Protein AF-A0A9W6LY74-F1 (afdb_monomer_lite)

Structure (mmCIF, N/CA/C/O backbone):
data_AF-A0A9W6LY74-F1
#
_entry.id   AF-A0A9W6LY74-F1
#
loop_
_atom_site.group_PDB
_atom_site.id
_atom_site.type_symbol
_atom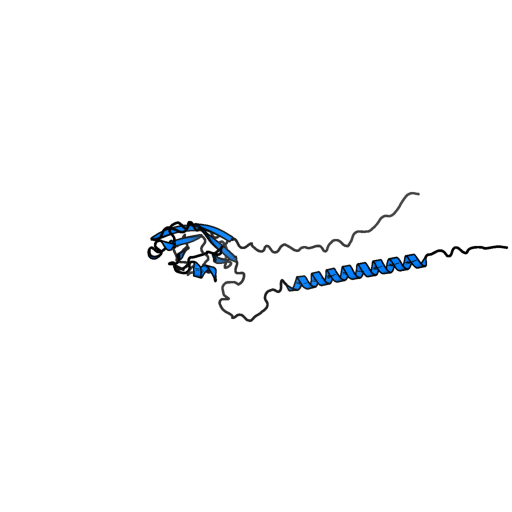_site.label_atom_id
_atom_site.label_alt_id
_atom_site.label_comp_id
_atom_site.label_asym_id
_atom_site.label_entity_id
_atom_site.label_seq_id
_atom_site.pdbx_PDB_ins_code
_atom_site.Cartn_x
_atom_site.Cartn_y
_atom_site.Cartn_z
_atom_site.occupancy
_atom_site.B_iso_or_equiv
_atom_site.auth_seq_id
_atom_site.auth_comp_id
_atom_site.auth_asym_id
_atom_site.auth_atom_id
_atom_site.pdbx_PDB_model_num
ATOM 1 N N . MET A 1 1 ? 74.662 -29.564 -33.464 1.00 41.31 1 MET A N 1
ATOM 2 C CA . MET A 1 1 ? 73.900 -28.503 -34.160 1.00 41.31 1 MET A CA 1
ATOM 3 C C . MET A 1 1 ? 72.459 -28.632 -33.673 1.00 41.31 1 MET A C 1
ATOM 5 O O . MET A 1 1 ? 71.813 -29.583 -34.065 1.00 41.31 1 MET A O 1
ATOM 9 N N . ARG A 1 2 ? 72.023 -28.046 -32.548 1.00 41.94 2 ARG A N 1
ATOM 10 C CA . ARG A 1 2 ? 71.760 -26.628 -32.214 1.00 41.94 2 ARG A CA 1
ATOM 11 C C . ARG A 1 2 ? 70.889 -25.892 -33.248 1.00 41.94 2 ARG A C 1
ATOM 13 O O . ARG A 1 2 ? 71.418 -25.523 -34.288 1.00 41.94 2 ARG A O 1
ATOM 20 N N . SER A 1 3 ? 69.640 -25.622 -32.827 1.00 41.00 3 SER A N 1
ATOM 21 C CA . SER A 1 3 ? 68.714 -24.567 -33.301 1.00 41.00 3 SER A CA 1
ATOM 22 C C . SER A 1 3 ? 68.056 -24.864 -34.665 1.00 41.00 3 SER A C 1
ATOM 24 O O . SER A 1 3 ? 68.707 -25.434 -35.522 1.00 41.00 3 SER A O 1
ATOM 26 N N . ALA A 1 4 ? 66.801 -24.557 -35.006 1.00 46.06 4 ALA A N 1
ATOM 27 C CA . ALA A 1 4 ? 65.697 -23.736 -34.495 1.00 46.06 4 ALA A CA 1
ATOM 28 C C . ALA A 1 4 ? 64.430 -24.180 -35.310 1.00 46.06 4 ALA A C 1
ATOM 30 O O . ALA A 1 4 ? 64.588 -24.855 -36.319 1.00 46.06 4 ALA A O 1
ATOM 31 N N . ILE A 1 5 ? 63.159 -23.987 -34.953 1.00 49.03 5 ILE A N 1
ATOM 32 C CA . ILE A 1 5 ? 62.372 -22.746 -34.949 1.00 49.03 5 ILE A CA 1
ATOM 33 C C . ILE A 1 5 ? 60.990 -23.135 -34.393 1.00 49.03 5 ILE A C 1
ATOM 35 O O . ILE A 1 5 ? 60.327 -24.029 -34.915 1.00 49.03 5 ILE A O 1
ATOM 39 N N . ALA A 1 6 ? 60.579 -22.444 -33.336 1.00 54.06 6 ALA A N 1
ATOM 40 C CA . ALA A 1 6 ? 59.210 -22.352 -32.855 1.00 54.06 6 ALA A CA 1
ATOM 41 C C . ALA A 1 6 ? 58.648 -21.006 -33.336 1.00 54.06 6 ALA A C 1
ATOM 43 O O . ALA A 1 6 ? 59.255 -19.993 -33.023 1.00 54.06 6 ALA A O 1
ATOM 44 N N . LEU A 1 7 ? 57.555 -20.988 -34.103 1.00 44.91 7 LEU A N 1
ATOM 45 C CA . LEU A 1 7 ? 56.761 -19.818 -34.546 1.00 44.91 7 LEU A CA 1
ATOM 46 C C . LEU A 1 7 ? 55.620 -20.434 -35.389 1.00 44.91 7 LEU A C 1
ATOM 48 O O . LEU A 1 7 ? 55.909 -21.273 -36.230 1.00 44.91 7 LEU A O 1
ATOM 52 N N . THR A 1 8 ? 54.320 -20.192 -35.243 1.00 47.91 8 THR A N 1
ATOM 53 C CA . THR A 1 8 ? 53.547 -19.085 -34.672 1.00 47.91 8 THR A CA 1
ATOM 54 C C . THR A 1 8 ? 52.128 -19.617 -34.410 1.00 47.91 8 THR A C 1
ATOM 56 O O . THR A 1 8 ? 51.336 -19.789 -35.332 1.00 47.91 8 THR A O 1
ATOM 59 N N . LEU A 1 9 ? 51.792 -19.887 -33.148 1.00 49.03 9 LEU A N 1
ATOM 60 C CA . LEU A 1 9 ? 50.445 -20.258 -32.701 1.00 49.03 9 LEU A CA 1
ATOM 61 C C . LEU A 1 9 ? 49.826 -19.066 -31.960 1.00 49.03 9 LEU A C 1
ATOM 63 O O . LEU A 1 9 ? 49.706 -19.104 -30.740 1.00 49.03 9 LEU A O 1
ATOM 67 N N . THR A 1 10 ? 49.534 -17.947 -32.631 1.00 50.53 10 THR A N 1
ATOM 68 C CA . THR A 1 10 ? 48.922 -16.787 -31.945 1.00 50.53 10 THR A CA 1
ATOM 69 C C . THR A 1 10 ? 48.283 -15.802 -32.928 1.00 50.53 10 THR A C 1
ATOM 71 O O . THR A 1 10 ? 48.898 -14.805 -33.277 1.00 50.53 10 THR A O 1
ATOM 74 N N . CYS A 1 11 ? 47.063 -16.063 -33.414 1.00 42.22 11 CYS A N 1
ATOM 75 C CA . CYS A 1 11 ? 46.244 -15.025 -34.079 1.00 42.22 11 CYS A CA 1
ATOM 76 C C . CYS A 1 11 ? 44.739 -15.356 -34.153 1.00 42.22 11 CYS A C 1
ATOM 78 O O . CYS A 1 11 ? 44.068 -14.997 -35.114 1.00 42.22 11 CYS A O 1
ATOM 80 N N . LEU A 1 12 ? 44.176 -16.036 -33.147 1.00 43.94 12 LEU A N 1
ATOM 81 C CA . LEU A 1 12 ? 42.730 -16.303 -33.110 1.00 43.94 12 LEU A CA 1
ATOM 82 C C . LEU A 1 12 ? 42.161 -16.147 -31.692 1.00 43.94 12 LEU A C 1
ATOM 84 O O . LEU A 1 12 ? 41.594 -17.073 -31.130 1.00 43.94 12 LEU A O 1
ATOM 88 N N . LEU A 1 13 ? 42.396 -14.987 -31.073 1.00 45.84 13 LEU A N 1
ATOM 89 C CA . LEU A 1 13 ? 41.921 -14.677 -29.714 1.00 45.84 13 LEU A CA 1
ATOM 90 C C . LEU A 1 13 ? 41.684 -13.165 -29.515 1.00 45.84 13 LEU A C 1
ATOM 92 O O . LEU A 1 13 ? 41.989 -12.612 -28.468 1.00 45.84 13 LEU A O 1
ATOM 96 N N . MET A 1 14 ? 41.153 -12.470 -30.527 1.00 49.50 14 MET A N 1
ATOM 97 C CA . MET A 1 14 ? 40.717 -11.067 -30.395 1.00 49.50 14 MET A CA 1
ATOM 98 C C . MET A 1 14 ? 39.356 -10.825 -31.056 1.00 49.50 14 MET A C 1
ATOM 100 O O . MET A 1 14 ? 39.183 -9.932 -31.875 1.00 49.50 14 MET A O 1
ATOM 104 N N . ALA A 1 15 ? 38.372 -11.649 -30.707 1.00 48.59 15 ALA A N 1
ATOM 105 C CA . ALA A 1 15 ? 36.967 -11.355 -30.991 1.00 48.59 15 ALA A CA 1
ATOM 106 C C . ALA A 1 15 ? 36.076 -11.731 -29.798 1.00 48.59 15 ALA A C 1
ATOM 108 O O . ALA A 1 15 ? 34.940 -12.161 -29.966 1.00 48.59 15 ALA A O 1
ATOM 109 N N . TRP A 1 16 ? 36.611 -11.619 -28.579 1.00 48.12 16 TRP A N 1
ATOM 110 C CA . TRP A 1 16 ? 35.817 -11.749 -27.363 1.00 48.12 16 TRP A CA 1
ATOM 111 C C . TRP A 1 16 ? 35.451 -10.354 -26.860 1.00 48.12 16 TRP A C 1
ATOM 113 O O . TRP A 1 16 ? 36.243 -9.650 -26.245 1.00 48.12 16 TRP A O 1
ATOM 123 N N . THR A 1 17 ? 34.217 -9.986 -27.197 1.00 48.41 17 THR A N 1
ATOM 124 C CA . THR A 1 17 ? 33.275 -9.334 -26.284 1.00 48.41 17 THR A CA 1
ATOM 125 C C . THR A 1 17 ? 33.708 -7.996 -25.682 1.00 48.41 17 THR A C 1
ATOM 127 O O . THR A 1 17 ? 33.946 -7.890 -24.483 1.00 48.41 17 THR A O 1
ATOM 130 N N . LEU A 1 18 ? 33.592 -6.926 -26.471 1.00 46.16 18 LEU A N 1
ATOM 131 C CA . LEU A 1 18 ? 33.023 -5.681 -25.941 1.00 46.16 18 LEU A CA 1
ATOM 132 C C . LEU A 1 18 ? 31.493 -5.847 -25.851 1.00 46.16 18 LEU A C 1
ATOM 134 O O . LEU A 1 18 ? 30.739 -5.107 -26.470 1.00 46.16 18 LEU A O 1
ATOM 138 N N . LEU A 1 19 ? 31.024 -6.869 -25.124 1.00 49.44 19 LEU A N 1
ATOM 139 C CA . LEU A 1 19 ? 29.682 -6.817 -24.554 1.00 49.44 19 LEU A CA 1
ATOM 140 C C . LEU A 1 19 ? 29.844 -5.950 -23.314 1.00 49.44 19 LEU A C 1
ATOM 142 O O . LEU A 1 19 ? 30.172 -6.442 -22.236 1.00 49.44 19 LEU A O 1
ATOM 146 N N . THR A 1 20 ? 29.697 -4.641 -23.484 1.00 56.81 20 THR A N 1
ATOM 147 C CA . THR A 1 20 ? 29.417 -3.782 -22.339 1.00 56.81 20 THR A CA 1
ATOM 148 C C . THR A 1 20 ? 28.165 -4.347 -21.671 1.00 56.81 20 THR A C 1
ATOM 150 O O . THR A 1 20 ? 27.169 -4.538 -22.378 1.00 56.81 20 THR A O 1
ATOM 153 N N . PRO A 1 21 ? 28.192 -4.673 -20.366 1.00 50.53 21 PRO A N 1
ATOM 154 C CA . PRO A 1 21 ? 26.967 -5.028 -19.673 1.00 50.53 21 PRO A CA 1
ATOM 155 C C . PRO A 1 21 ? 25.995 -3.872 -19.894 1.00 50.53 21 PRO A C 1
ATOM 157 O O . PRO A 1 21 ? 26.331 -2.721 -19.618 1.00 50.53 21 PRO A O 1
ATOM 160 N N . SER A 1 22 ? 24.826 -4.166 -20.463 1.00 46.50 22 SER A N 1
ATOM 161 C CA . SER A 1 22 ? 23.705 -3.241 -20.379 1.00 46.50 22 SER A CA 1
ATOM 162 C C . SER A 1 22 ? 23.509 -2.993 -18.889 1.00 46.50 22 SER A C 1
ATOM 164 O O . SER A 1 22 ? 23.197 -3.918 -18.137 1.00 46.50 22 SER A O 1
ATOM 166 N N . THR A 1 23 ? 23.811 -1.778 -18.439 1.00 48.56 23 THR A N 1
ATOM 167 C CA . THR A 1 23 ? 23.440 -1.283 -17.118 1.00 48.56 23 THR A CA 1
ATOM 168 C C . THR A 1 23 ? 21.927 -1.135 -17.114 1.00 48.56 23 THR A C 1
ATOM 170 O O . THR A 1 23 ? 21.396 -0.031 -17.195 1.00 48.56 23 THR A O 1
ATOM 173 N N . ALA A 1 24 ? 21.232 -2.273 -17.062 1.00 49.25 24 ALA A N 1
ATOM 174 C CA . ALA A 1 24 ? 19.865 -2.329 -16.596 1.00 49.25 24 ALA A CA 1
ATOM 175 C C . ALA A 1 24 ? 19.899 -1.707 -15.200 1.00 49.25 24 ALA A C 1
ATOM 177 O O . ALA A 1 24 ? 20.485 -2.274 -14.273 1.00 49.25 24 ALA A O 1
ATOM 178 N N . HIS A 1 25 ? 19.400 -0.478 -15.094 1.00 54.19 25 HIS A N 1
ATOM 179 C CA . HIS A 1 25 ? 19.241 0.181 -13.811 1.00 54.19 25 HIS A CA 1
ATOM 180 C C . HIS A 1 25 ? 18.262 -0.691 -13.032 1.00 54.19 25 HIS A C 1
ATOM 182 O O . HIS A 1 25 ? 17.128 -0.898 -13.458 1.00 54.19 25 HIS A O 1
ATOM 188 N N . ALA A 1 26 ? 18.757 -1.338 -11.979 1.00 56.00 26 ALA A N 1
ATOM 189 C CA . ALA A 1 26 ? 17.956 -2.268 -11.207 1.00 56.00 26 ALA A CA 1
ATOM 190 C C . ALA A 1 26 ? 16.776 -1.500 -10.606 1.00 56.00 26 ALA A C 1
ATOM 192 O O . ALA A 1 26 ? 16.989 -0.507 -9.914 1.00 56.00 26 ALA A O 1
ATOM 193 N N . ALA A 1 27 ? 15.557 -1.962 -10.885 1.00 65.81 27 ALA A N 1
ATOM 194 C CA . ALA A 1 27 ? 14.354 -1.500 -10.208 1.00 65.81 27 ALA A CA 1
ATOM 195 C C . ALA A 1 27 ? 14.577 -1.584 -8.691 1.00 65.81 27 ALA A C 1
ATOM 197 O O . ALA A 1 27 ? 14.923 -2.652 -8.171 1.00 65.81 27 ALA A O 1
ATOM 198 N N . GLU A 1 28 ? 14.424 -0.464 -7.989 1.00 76.88 28 GLU A N 1
ATOM 199 C CA . GLU A 1 28 ? 14.538 -0.449 -6.538 1.00 76.88 28 GLU A CA 1
ATOM 200 C C . GLU A 1 28 ? 13.216 -0.926 -5.934 1.00 76.88 28 GLU A C 1
ATOM 202 O O . GLU A 1 28 ? 12.125 -0.555 -6.375 1.00 76.88 28 GLU A O 1
ATOM 207 N N . SER A 1 29 ? 13.304 -1.790 -4.926 1.00 82.31 29 SER A N 1
ATOM 208 C CA . SER A 1 29 ? 12.134 -2.299 -4.219 1.00 82.31 29 SER A CA 1
ATOM 209 C C . SER A 1 29 ? 12.332 -2.207 -2.715 1.00 82.31 29 SER A C 1
ATOM 2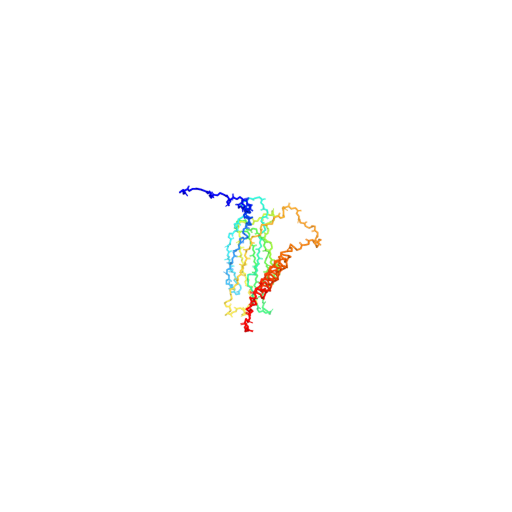11 O O . SER A 1 29 ? 13.299 -2.756 -2.182 1.00 82.31 29 SER A O 1
ATOM 213 N N . HIS A 1 30 ? 11.374 -1.592 -2.030 1.00 87.12 30 HIS A N 1
ATOM 214 C CA . HIS A 1 30 ? 11.312 -1.531 -0.577 1.00 87.12 30 HIS A CA 1
ATOM 215 C C . HIS A 1 30 ? 10.163 -2.397 -0.064 1.00 87.12 30 HIS A C 1
ATOM 217 O O . HIS A 1 30 ? 9.001 -2.170 -0.403 1.00 87.12 30 HIS A O 1
ATOM 223 N N . ASP A 1 31 ? 10.488 -3.360 0.797 1.00 90.12 31 ASP A N 1
ATOM 224 C CA . ASP A 1 31 ? 9.499 -4.158 1.516 1.00 90.12 31 ASP A CA 1
ATOM 225 C C . ASP A 1 31 ? 9.253 -3.533 2.899 1.00 90.12 31 ASP A C 1
ATOM 227 O O . ASP A 1 31 ? 10.131 -3.506 3.763 1.00 90.12 31 ASP A O 1
ATOM 231 N N . VAL A 1 32 ? 8.039 -3.029 3.117 1.00 90.06 32 VAL A N 1
ATOM 232 C CA . VAL A 1 32 ? 7.593 -2.417 4.372 1.00 90.06 32 VAL A CA 1
ATOM 233 C C . VAL A 1 32 ? 6.713 -3.395 5.122 1.00 90.06 32 VAL A C 1
ATOM 235 O O . VAL A 1 32 ? 5.648 -3.780 4.643 1.00 90.06 32 VAL A O 1
ATOM 238 N N . GLN A 1 33 ? 7.126 -3.768 6.328 1.00 92.31 33 GLN A N 1
ATOM 239 C CA . GLN A 1 33 ? 6.303 -4.572 7.223 1.00 92.31 33 GLN A CA 1
ATOM 240 C C . GLN A 1 33 ? 5.494 -3.664 8.146 1.00 92.31 33 GLN A C 1
ATOM 242 O O . GLN A 1 33 ? 6.056 -2.878 8.908 1.00 92.31 33 GLN A O 1
ATOM 247 N N . VAL A 1 34 ? 4.170 -3.782 8.083 1.00 91.06 34 VAL A N 1
ATOM 248 C CA . VAL A 1 34 ? 3.236 -2.963 8.858 1.00 91.06 34 VAL A CA 1
ATOM 249 C C . VAL A 1 34 ? 2.328 -3.878 9.664 1.00 91.06 34 VAL A C 1
ATOM 251 O O . VAL A 1 34 ? 1.649 -4.741 9.114 1.00 91.06 34 VAL A O 1
ATOM 254 N N . THR A 1 35 ? 2.304 -3.702 10.979 1.00 90.56 35 THR A N 1
ATOM 255 C CA . THR A 1 35 ? 1.360 -4.412 11.851 1.00 90.56 35 THR A CA 1
ATOM 256 C C . THR A 1 35 ? -0.030 -3.795 11.718 1.00 90.56 35 THR A C 1
ATOM 258 O O . THR A 1 35 ? -0.146 -2.569 11.644 1.00 90.56 35 THR A O 1
ATOM 261 N N . PHE A 1 36 ? -1.093 -4.608 11.722 1.00 89.44 36 PHE A N 1
ATOM 262 C CA . PHE A 1 36 ? -2.444 -4.042 11.732 1.00 89.44 36 PHE A CA 1
ATOM 263 C C . PHE A 1 36 ? -2.694 -3.203 12.986 1.00 89.44 36 PHE A C 1
ATOM 265 O O . PHE A 1 36 ? -2.413 -3.657 14.100 1.00 89.44 36 PHE A O 1
ATOM 272 N N . PRO A 1 37 ? -3.275 -2.002 12.831 1.00 91.62 37 PRO A N 1
ATOM 273 C CA . PRO A 1 37 ? -3.735 -1.238 13.972 1.00 91.62 37 PRO A CA 1
ATOM 274 C C . PRO A 1 37 ? -4.947 -1.918 14.619 1.00 91.62 37 PRO A C 1
ATOM 276 O O . PRO A 1 37 ? -5.689 -2.669 13.984 1.00 91.62 37 PRO A O 1
ATOM 279 N N . ALA A 1 38 ? -5.192 -1.597 15.889 1.00 91.12 38 ALA A N 1
ATOM 280 C CA . ALA A 1 38 ? -6.432 -1.979 16.554 1.00 91.12 38 ALA A CA 1
ATOM 281 C C . ALA A 1 38 ? -7.661 -1.343 15.856 1.00 91.12 38 ALA A C 1
ATOM 283 O O . ALA A 1 38 ? -7.537 -0.284 15.234 1.00 91.12 38 ALA A O 1
ATOM 284 N N . PRO A 1 39 ? -8.867 -1.931 15.974 1.00 91.94 39 PRO A N 1
ATOM 285 C CA . PRO A 1 39 ? -10.082 -1.352 15.403 1.00 91.94 39 PRO A CA 1
ATOM 286 C C . PRO A 1 39 ? -10.308 0.097 15.856 1.00 91.94 39 PRO A C 1
ATOM 288 O O . PRO A 1 39 ? -10.364 0.394 17.048 1.00 91.94 39 PRO A O 1
ATOM 291 N N . GLY A 1 40 ? -10.470 1.007 14.898 1.00 93.00 40 GLY A N 1
ATOM 292 C CA . GLY A 1 40 ? -10.595 2.448 15.130 1.00 93.00 40 GLY A CA 1
ATOM 293 C C . GLY A 1 40 ? -9.266 3.205 15.225 1.00 93.00 40 GLY A C 1
ATOM 294 O O . GLY A 1 40 ? -9.298 4.406 15.483 1.00 93.00 40 GLY A O 1
ATOM 295 N N . HIS A 1 41 ? -8.131 2.536 15.014 1.00 94.44 41 HIS A N 1
ATOM 296 C CA . HIS A 1 41 ? -6.801 3.139 14.986 1.00 94.44 41 HIS A CA 1
ATOM 297 C C . HIS A 1 41 ? -6.180 3.070 13.586 1.00 94.44 41 HIS A C 1
ATOM 299 O O . HIS A 1 41 ? -6.630 2.332 12.703 1.00 94.44 41 HIS A O 1
ATOM 305 N N . SER A 1 42 ? -5.113 3.845 13.409 1.00 96.00 42 SER A N 1
ATOM 306 C CA . SER A 1 42 ? -4.268 3.835 12.222 1.00 96.00 42 SER A CA 1
ATOM 307 C C . SER A 1 42 ? -2.789 3.716 12.587 1.00 96.00 42 SER A C 1
ATOM 309 O O . SER A 1 42 ? -2.366 4.042 13.699 1.00 96.00 42 SER A O 1
ATOM 311 N N . THR A 1 43 ? -2.007 3.222 11.636 1.00 96.12 43 THR A N 1
ATOM 312 C CA . THR A 1 43 ? -0.551 3.130 11.694 1.00 96.12 43 THR A CA 1
ATOM 313 C C . THR A 1 43 ? 0.014 3.779 10.444 1.00 96.12 43 THR A C 1
ATOM 315 O O . THR A 1 43 ? -0.450 3.513 9.335 1.00 96.12 43 THR A O 1
ATOM 318 N N . THR A 1 44 ? 1.020 4.627 10.625 1.00 96.75 44 THR A N 1
ATOM 319 C CA . THR A 1 44 ? 1.671 5.358 9.538 1.00 96.75 44 THR A CA 1
ATOM 320 C C . THR A 1 44 ? 3.113 4.913 9.365 1.00 96.75 44 THR A C 1
ATOM 322 O O . THR A 1 44 ? 3.790 4.603 10.345 1.00 96.75 44 THR A O 1
ATOM 325 N N . TRP A 1 45 ? 3.593 4.940 8.130 1.00 95.44 45 TRP A N 1
ATOM 326 C CA . TRP A 1 45 ? 4.981 4.664 7.770 1.00 95.44 45 TRP A CA 1
ATOM 327 C C . TRP A 1 45 ? 5.403 5.560 6.604 1.00 95.44 45 TRP A C 1
ATOM 329 O O . TRP A 1 45 ? 4.558 6.110 5.897 1.00 95.44 45 TRP A O 1
ATOM 339 N N . GLU A 1 46 ? 6.710 5.712 6.405 1.00 94.75 46 GLU A N 1
ATOM 340 C CA . GLU A 1 46 ? 7.275 6.477 5.294 1.00 94.75 46 GLU A CA 1
ATOM 341 C C . GLU A 1 46 ? 8.385 5.687 4.614 1.00 94.75 46 GLU A C 1
ATOM 343 O O . GLU A 1 46 ? 9.174 5.022 5.285 1.00 94.75 46 GLU A O 1
ATOM 348 N N . VAL A 1 47 ? 8.447 5.786 3.289 1.00 91.31 47 VAL A N 1
ATOM 349 C CA . VAL A 1 47 ? 9.496 5.181 2.467 1.00 91.31 47 VAL A CA 1
ATOM 350 C C . VAL A 1 47 ? 10.035 6.220 1.490 1.00 91.31 47 VAL A C 1
ATOM 352 O O . VAL A 1 47 ? 9.236 6.856 0.791 1.00 91.31 47 VAL A O 1
ATOM 355 N N . PRO A 1 48 ? 11.362 6.438 1.451 1.00 88.38 48 PRO A N 1
ATOM 356 C CA . PRO A 1 48 ? 11.981 7.211 0.383 1.00 88.38 48 PRO A CA 1
ATOM 357 C C . PRO A 1 48 ? 11.861 6.453 -0.941 1.00 88.38 48 PRO A C 1
ATOM 359 O O . PRO A 1 48 ? 11.897 5.230 -0.960 1.00 88.38 48 PRO A O 1
ATOM 362 N N . ILE A 1 49 ? 11.713 7.189 -2.035 1.00 82.31 49 ILE A N 1
ATOM 363 C CA . ILE A 1 49 ? 11.750 6.644 -3.389 1.00 82.31 49 ILE A CA 1
ATOM 364 C C . ILE A 1 49 ? 12.996 7.223 -4.050 1.00 82.31 49 ILE A C 1
ATOM 366 O O . ILE A 1 49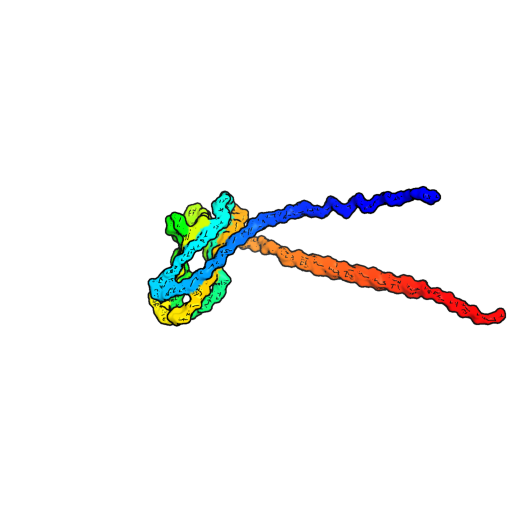 ? 13.025 8.418 -4.362 1.00 82.31 49 ILE A O 1
ATOM 370 N N . GLU A 1 50 ? 14.044 6.413 -4.211 1.00 71.88 50 GLU A N 1
ATOM 371 C CA . GLU A 1 50 ? 15.248 6.847 -4.920 1.00 71.88 50 GLU A CA 1
ATOM 372 C C . GLU A 1 50 ? 15.037 6.706 -6.442 1.00 71.88 50 GLU A C 1
ATOM 374 O O . GLU A 1 50 ? 14.251 5.886 -6.918 1.00 71.88 50 GLU A O 1
ATOM 379 N N . GLY A 1 51 ? 15.670 7.587 -7.226 1.00 59.28 51 GLY A N 1
ATOM 380 C CA . GLY A 1 51 ? 15.551 7.601 -8.694 1.00 59.28 51 GLY A CA 1
ATOM 381 C C . GLY A 1 51 ? 14.747 8.758 -9.304 1.00 59.28 51 GLY A C 1
ATOM 382 O O . GLY A 1 51 ? 14.772 8.928 -10.517 1.00 59.28 51 GLY A O 1
ATOM 383 N N . SER A 1 52 ? 14.116 9.636 -8.513 1.00 53.69 52 SER A N 1
ATOM 384 C CA . SER A 1 52 ? 13.376 10.796 -9.058 1.00 53.69 52 SER A CA 1
ATOM 385 C C . SER A 1 52 ? 14.269 11.973 -9.503 1.00 53.69 52 SER A C 1
ATOM 387 O O . SER A 1 52 ? 13.767 13.017 -9.925 1.00 53.69 52 SER A O 1
ATOM 389 N N . SER A 1 53 ? 15.595 11.859 -9.378 1.00 49.59 53 SER A N 1
ATOM 390 C CA . SER A 1 53 ? 16.548 12.939 -9.651 1.00 49.59 53 SER A CA 1
ATOM 391 C C . SER A 1 53 ? 17.072 12.902 -11.091 1.00 49.59 53 SER A C 1
ATOM 393 O O . SER A 1 53 ? 18.257 12.664 -11.307 1.00 49.59 53 SER A O 1
ATOM 395 N N . GLY A 1 54 ? 16.213 13.149 -12.084 1.00 50.75 54 GLY A N 1
ATOM 396 C CA . GLY A 1 54 ? 16.676 13.422 -13.453 1.00 50.75 54 GLY A CA 1
ATOM 397 C C . GLY A 1 54 ? 15.807 12.849 -14.569 1.00 50.75 54 GLY A C 1
ATOM 398 O O . GLY A 1 54 ? 16.052 11.752 -15.037 1.00 50.75 54 GLY A O 1
ATOM 399 N N . SER A 1 55 ? 14.834 13.649 -15.008 1.00 46.38 55 SER A N 1
ATOM 400 C CA . SER A 1 55 ? 14.181 13.704 -16.334 1.00 46.38 55 SER A CA 1
ATOM 401 C C . SER A 1 55 ? 13.634 12.462 -17.053 1.00 46.38 55 SER A C 1
ATOM 403 O O . SER A 1 55 ? 13.021 12.657 -18.100 1.00 46.38 55 SER A O 1
ATOM 405 N N . GLU A 1 56 ? 13.774 11.238 -16.564 1.00 52.69 56 GLU A N 1
ATOM 406 C CA . GLU A 1 56 ? 13.108 10.075 -17.164 1.00 52.69 56 GLU A CA 1
ATOM 407 C C . GLU A 1 56 ? 11.982 9.616 -16.240 1.00 52.69 56 GLU A C 1
ATOM 409 O O . GLU A 1 56 ? 12.141 9.555 -15.019 1.00 52.69 56 GLU A O 1
ATOM 414 N N . ALA A 1 57 ? 10.795 9.427 -16.819 1.00 51.88 57 ALA A N 1
ATOM 415 C CA . ALA A 1 57 ? 9.565 9.154 -16.094 1.00 51.88 57 ALA A CA 1
ATOM 416 C C . ALA A 1 57 ? 9.680 7.803 -15.378 1.00 51.88 57 ALA A C 1
ATOM 418 O O . ALA A 1 57 ? 9.325 6.758 -15.908 1.00 51.88 57 ALA A O 1
ATOM 419 N N . SER A 1 58 ? 10.184 7.823 -14.149 1.00 61.44 58 SER A N 1
ATOM 420 C CA . SER A 1 58 ? 10.026 6.683 -13.263 1.00 61.44 58 SER A CA 1
ATOM 421 C C . SER A 1 58 ? 8.522 6.526 -12.997 1.00 61.44 58 SER A C 1
ATOM 423 O O . SER A 1 58 ? 7.781 7.499 -12.909 1.00 61.44 58 SER A O 1
ATOM 425 N N . ALA A 1 59 ? 8.014 5.313 -12.940 1.00 69.44 59 ALA A N 1
ATOM 426 C CA . ALA A 1 59 ? 6.710 5.008 -12.390 1.00 69.44 59 ALA A CA 1
ATOM 427 C C . ALA A 1 59 ? 6.967 4.359 -11.032 1.00 69.44 59 ALA A C 1
ATOM 429 O O . ALA A 1 59 ? 7.680 3.365 -10.928 1.00 69.44 59 ALA A O 1
ATOM 430 N N . ALA A 1 60 ? 6.417 4.922 -9.961 1.00 74.56 60 ALA A N 1
ATOM 431 C CA . ALA A 1 60 ? 6.397 4.223 -8.685 1.00 74.56 60 ALA A CA 1
ATOM 432 C C . ALA A 1 60 ? 5.111 3.400 -8.609 1.00 74.56 60 ALA A C 1
ATOM 434 O O . ALA A 1 60 ? 4.042 3.883 -8.970 1.00 74.56 60 ALA A O 1
ATOM 435 N N . ARG A 1 61 ? 5.192 2.159 -8.138 1.00 82.38 61 ARG A N 1
ATOM 436 C CA . ARG A 1 61 ? 4.043 1.269 -7.959 1.00 82.38 61 ARG A CA 1
ATOM 437 C C . ARG A 1 61 ? 4.065 0.671 -6.561 1.00 82.38 61 ARG A C 1
ATOM 439 O O . ARG A 1 61 ? 5.122 0.338 -6.027 1.00 82.38 61 ARG A O 1
ATOM 446 N N . VAL A 1 62 ? 2.887 0.513 -5.968 1.00 81.88 62 VAL A N 1
ATOM 447 C CA . VAL A 1 62 ? 2.709 -0.195 -4.696 1.00 81.88 62 VAL A CA 1
ATOM 448 C C . VAL A 1 62 ? 1.935 -1.473 -4.926 1.00 81.88 62 VAL A C 1
ATOM 450 O O . VAL A 1 62 ? 0.883 -1.483 -5.559 1.00 81.88 62 VAL A O 1
ATOM 453 N N . LEU A 1 63 ? 2.472 -2.556 -4.388 1.00 82.50 63 LEU A N 1
ATOM 454 C CA . LEU A 1 63 ? 1.937 -3.901 -4.478 1.00 82.50 63 LEU A CA 1
ATOM 455 C C . LEU A 1 63 ? 1.850 -4.501 -3.079 1.00 82.50 63 LEU A C 1
ATOM 457 O O . LEU A 1 63 ? 2.644 -4.196 -2.184 1.00 82.50 63 LEU A O 1
ATOM 461 N N . LEU A 1 64 ? 0.898 -5.406 -2.889 1.00 78.75 64 LEU A N 1
ATOM 462 C CA . LEU A 1 64 ? 0.891 -6.250 -1.706 1.00 78.75 64 LEU A CA 1
ATOM 463 C C . LEU A 1 64 ? 1.972 -7.327 -1.873 1.00 78.75 64 LEU A C 1
ATOM 465 O O . LEU A 1 64 ? 1.917 -8.130 -2.800 1.00 78.75 64 LEU A O 1
ATOM 469 N N . GLY A 1 65 ? 2.974 -7.330 -0.994 1.00 66.44 65 GLY A N 1
ATOM 470 C CA . GLY A 1 65 ? 4.132 -8.221 -1.097 1.00 66.44 65 GLY A CA 1
ATOM 471 C C . GLY A 1 65 ? 3.858 -9.659 -0.649 1.00 66.44 65 GLY A C 1
ATOM 472 O O . GLY A 1 65 ? 4.615 -10.563 -0.998 1.00 66.44 65 GLY A O 1
ATOM 473 N N . SER A 1 66 ? 2.792 -9.897 0.117 1.00 66.81 66 SER A N 1
ATOM 474 C CA . SER A 1 66 ? 2.420 -11.229 0.598 1.00 66.81 66 SER A CA 1
ATOM 475 C C . SER A 1 66 ? 0.922 -11.494 0.483 1.00 66.81 66 SER A C 1
ATOM 477 O O . SER A 1 66 ? 0.095 -10.586 0.573 1.00 66.81 66 SER A O 1
ATOM 479 N N . ALA A 1 67 ? 0.571 -12.770 0.294 1.00 63.19 67 ALA A N 1
ATOM 480 C CA . ALA A 1 67 ? -0.811 -13.222 0.344 1.00 63.19 67 ALA A CA 1
ATOM 481 C C . ALA A 1 67 ? -1.352 -13.009 1.762 1.00 63.19 67 ALA A C 1
ATOM 483 O O . ALA A 1 67 ? -0.983 -13.710 2.706 1.00 63.19 67 ALA A O 1
ATOM 484 N N . LEU A 1 68 ? -2.203 -12.001 1.904 1.00 70.06 68 LEU A N 1
ATOM 485 C CA . LEU A 1 68 ? -2.851 -11.673 3.157 1.00 70.06 68 LEU A CA 1
ATOM 486 C C . LEU A 1 68 ? -4.114 -12.526 3.301 1.00 70.06 68 LEU A C 1
ATOM 488 O O . LEU A 1 68 ? -5.029 -12.433 2.484 1.00 70.06 68 LEU A O 1
ATOM 492 N N . VAL A 1 69 ? -4.170 -13.350 4.348 1.00 70.81 69 VAL A N 1
ATOM 493 C CA . VAL A 1 69 ? -5.377 -14.115 4.681 1.00 70.81 69 VAL A CA 1
ATOM 494 C C . VAL A 1 69 ? -6.259 -13.241 5.565 1.00 70.81 69 VAL A C 1
ATOM 496 O O . VAL A 1 69 ? -6.149 -13.237 6.795 1.00 70.81 69 VAL A O 1
ATOM 499 N N . LEU A 1 70 ? -7.107 -12.458 4.905 1.00 74.19 70 LEU A N 1
ATOM 500 C CA . LEU A 1 70 ? -8.145 -11.667 5.553 1.00 74.19 70 LEU A CA 1
ATOM 501 C C . LEU A 1 70 ? -9.367 -12.551 5.839 1.00 74.19 70 LEU A C 1
ATOM 503 O O . LEU A 1 70 ? -9.702 -13.400 5.012 1.00 74.19 70 LEU A O 1
ATOM 507 N N . PRO A 1 71 ? -10.063 -12.361 6.971 1.00 74.31 71 PRO A N 1
ATOM 508 C CA . PRO A 1 71 ? -11.352 -13.003 7.183 1.00 74.31 71 PRO A CA 1
ATOM 509 C C . PRO A 1 71 ? -12.364 -12.485 6.149 1.00 74.31 71 PRO A C 1
ATOM 511 O O . PRO A 1 71 ? -12.506 -11.274 5.975 1.00 74.31 71 PRO A O 1
ATOM 514 N N . ASP A 1 72 ? -13.076 -13.398 5.486 1.00 71.25 72 ASP A N 1
ATOM 515 C CA . ASP A 1 72 ? -13.941 -13.094 4.332 1.00 71.25 72 ASP A CA 1
ATOM 516 C C . ASP A 1 72 ? -15.103 -12.141 4.688 1.00 71.25 72 ASP A C 1
ATOM 518 O O . ASP A 1 72 ? -15.464 -11.245 3.927 1.00 71.25 72 ASP A O 1
ATOM 522 N N . GLU A 1 73 ? -15.644 -12.275 5.902 1.00 66.81 73 GLU A N 1
ATOM 523 C CA . GLU A 1 73 ? -16.791 -11.492 6.387 1.00 66.81 73 GLU A CA 1
ATOM 524 C C . GLU A 1 73 ? -16.398 -10.226 7.170 1.00 66.81 73 GLU A C 1
ATOM 526 O O . GLU A 1 73 ? -17.261 -9.491 7.657 1.00 66.81 73 GLU A O 1
ATOM 531 N N . ALA A 1 74 ? -15.102 -9.949 7.331 1.00 74.44 74 ALA A N 1
ATOM 532 C CA . ALA A 1 74 ? -14.653 -8.842 8.161 1.00 74.44 74 ALA A CA 1
ATOM 533 C C . ALA A 1 74 ? -14.589 -7.516 7.389 1.00 74.44 74 ALA A C 1
ATOM 535 O O . ALA A 1 74 ? -14.246 -7.455 6.204 1.00 74.44 74 ALA A O 1
ATOM 536 N N . VAL A 1 75 ? -14.863 -6.415 8.099 1.00 86.31 75 VAL A N 1
ATOM 537 C CA . VAL A 1 75 ? -14.597 -5.068 7.578 1.00 86.31 75 VAL A CA 1
ATOM 538 C C . VAL A 1 75 ? -13.109 -4.961 7.264 1.00 86.31 75 VAL A C 1
ATOM 540 O O . VAL A 1 75 ? -12.264 -5.277 8.100 1.00 86.31 75 VAL A O 1
ATOM 543 N N . GLN A 1 76 ? -12.799 -4.551 6.040 1.00 88.69 76 GLN A N 1
ATOM 544 C CA . GLN A 1 76 ? -11.453 -4.640 5.494 1.00 88.69 76 GLN A CA 1
ATOM 545 C C . GLN A 1 76 ? -10.554 -3.510 6.018 1.00 88.69 76 GLN A C 1
ATOM 547 O O . GLN A 1 76 ? -11.026 -2.377 6.164 1.00 88.69 76 GLN A O 1
ATOM 552 N N . PRO A 1 77 ? -9.260 -3.778 6.270 1.00 91.25 77 PRO A N 1
ATOM 553 C CA . PRO A 1 77 ? -8.285 -2.725 6.497 1.00 91.25 77 PRO A CA 1
ATOM 554 C C . PRO A 1 77 ? -8.141 -1.870 5.237 1.00 91.25 77 PRO A C 1
ATOM 556 O O . PRO A 1 77 ? -8.189 -2.380 4.114 1.00 91.25 77 PRO A O 1
ATOM 559 N N . VAL A 1 78 ? -7.947 -0.571 5.431 1.00 93.44 78 VAL A N 1
ATOM 560 C CA . VAL A 1 78 ? -7.896 0.422 4.358 1.00 93.44 78 VAL A CA 1
ATOM 561 C C . VAL A 1 78 ? -6.526 1.083 4.356 1.00 93.44 78 VAL A C 1
ATOM 563 O O . VAL A 1 78 ? -6.075 1.572 5.395 1.00 93.44 78 VAL A O 1
ATOM 566 N N . LEU A 1 79 ? -5.879 1.110 3.194 1.00 94.62 79 LEU A N 1
ATOM 567 C CA . LEU A 1 79 ? -4.609 1.788 2.966 1.00 94.62 79 LEU A CA 1
ATOM 568 C C . LEU A 1 79 ? -4.855 3.106 2.228 1.00 94.62 79 LEU A C 1
ATOM 570 O O . LEU A 1 79 ? -5.570 3.145 1.231 1.00 94.62 79 LEU A O 1
ATOM 574 N N . ARG A 1 80 ? -4.239 4.184 2.703 1.00 95.38 80 ARG A N 1
ATOM 575 C CA . ARG A 1 80 ? -4.136 5.468 2.000 1.00 95.38 80 ARG A CA 1
ATOM 576 C C . ARG A 1 80 ? -2.664 5.779 1.775 1.00 95.38 80 ARG A C 1
ATOM 578 O O . ARG A 1 80 ? -1.859 5.540 2.674 1.00 95.38 80 ARG A O 1
ATOM 585 N N . LEU A 1 81 ? -2.324 6.334 0.613 1.00 94.62 81 LEU A N 1
ATOM 586 C CA . LEU A 1 81 ? -0.964 6.784 0.314 1.00 94.62 81 LEU A CA 1
ATOM 587 C C . LEU A 1 81 ? -0.972 8.270 -0.034 1.00 94.62 81 LEU A C 1
ATOM 589 O O . LEU A 1 81 ? -1.814 8.738 -0.803 1.00 94.62 81 LEU A O 1
ATOM 593 N N . THR A 1 82 ? -0.018 9.000 0.525 1.00 94.50 82 THR A N 1
ATOM 594 C CA . THR A 1 82 ? 0.171 10.434 0.297 1.00 94.50 82 THR A CA 1
ATOM 595 C C . THR A 1 82 ? 1.633 10.734 0.012 1.00 94.50 82 THR A C 1
ATOM 597 O O . THR A 1 82 ? 2.510 10.058 0.552 1.00 94.50 82 THR A O 1
ATOM 600 N N . ASP A 1 83 ? 1.909 11.768 -0.772 1.00 91.88 83 ASP A N 1
ATOM 601 C CA . ASP A 1 83 ? 3.252 12.329 -0.872 1.00 91.88 83 ASP A CA 1
ATOM 602 C C . ASP A 1 83 ? 3.624 12.930 0.491 1.00 91.88 83 ASP A C 1
ATOM 604 O O . ASP A 1 83 ? 2.892 13.748 1.057 1.00 91.88 83 ASP A O 1
ATOM 608 N N . ALA A 1 84 ? 4.740 12.481 1.065 1.00 91.75 84 ALA A N 1
ATOM 609 C CA . ALA A 1 84 ? 5.137 12.889 2.408 1.00 91.75 84 ALA A CA 1
ATOM 610 C C . ALA A 1 84 ? 5.610 14.353 2.487 1.00 91.75 84 ALA A C 1
ATOM 612 O O . ALA A 1 84 ? 5.577 14.936 3.573 1.00 91.75 84 ALA A O 1
ATOM 613 N N . ASN A 1 85 ? 6.044 14.939 1.368 1.00 90.12 85 ASN A N 1
ATOM 614 C CA . ASN A 1 85 ? 6.540 16.310 1.293 1.00 90.12 85 ASN A CA 1
ATOM 615 C C . ASN A 1 85 ? 5.419 17.303 0.984 1.00 90.12 85 ASN A C 1
ATOM 617 O O . ASN A 1 85 ? 5.358 18.363 1.606 1.00 90.12 85 ASN A O 1
ATOM 621 N N . THR A 1 86 ? 4.544 16.980 0.028 1.00 90.44 86 THR A N 1
ATOM 622 C CA . THR A 1 86 ? 3.476 17.894 -0.412 1.00 90.44 86 THR A CA 1
ATOM 623 C C . THR A 1 86 ? 2.164 17.667 0.340 1.00 90.44 86 THR A C 1
ATOM 625 O O . THR A 1 86 ? 1.336 18.573 0.424 1.00 90.44 86 THR A O 1
ATOM 628 N N . GLY A 1 87 ? 1.968 16.475 0.916 1.00 91.44 87 GLY A N 1
ATOM 629 C CA . GLY A 1 87 ? 0.705 16.054 1.526 1.00 91.44 87 GLY A CA 1
ATOM 630 C C . GLY A 1 87 ? -0.368 15.667 0.506 1.00 91.44 87 GLY A C 1
ATOM 631 O O . GLY A 1 87 ? -1.514 15.414 0.882 1.00 91.44 87 GLY A O 1
ATOM 632 N N . GLU A 1 88 ? -0.018 15.628 -0.777 1.00 91.75 88 GLU A N 1
ATOM 633 C CA . GLU A 1 88 ? -0.932 15.266 -1.848 1.00 91.75 88 GLU A CA 1
ATOM 634 C C . GLU A 1 88 ? -1.368 13.800 -1.742 1.00 91.75 88 GLU A C 1
ATOM 636 O O . GLU A 1 88 ? -0.593 12.928 -1.352 1.00 91.75 88 GLU A O 1
ATOM 641 N N . THR A 1 89 ? -2.623 13.508 -2.086 1.00 92.00 89 THR A N 1
ATOM 642 C CA . THR A 1 89 ? -3.121 12.127 -2.110 1.00 92.00 89 THR A CA 1
ATOM 643 C C . THR A 1 89 ? -2.663 11.425 -3.382 1.00 92.00 89 THR A C 1
ATOM 645 O O . THR A 1 89 ? -3.107 11.776 -4.467 1.00 92.00 89 THR A O 1
ATOM 648 N N . LEU A 1 90 ? -1.828 10.397 -3.226 1.00 90.19 90 LEU A N 1
ATOM 649 C CA . LEU A 1 90 ? -1.368 9.539 -4.322 1.00 90.19 90 LEU A CA 1
ATOM 650 C C . LEU A 1 90 ? -2.363 8.404 -4.572 1.00 90.19 90 LEU A C 1
ATOM 652 O O . LEU A 1 90 ? -2.686 8.076 -5.709 1.00 90.19 90 LEU A O 1
ATOM 656 N N . MET A 1 91 ? -2.872 7.817 -3.487 1.00 92.19 91 MET A N 1
ATOM 657 C CA . MET A 1 91 ? -3.869 6.755 -3.521 1.00 92.19 91 MET A CA 1
ATOM 658 C C . MET A 1 91 ? -4.972 7.059 -2.508 1.00 92.19 91 MET A C 1
ATOM 660 O O . MET A 1 91 ? -4.667 7.227 -1.317 1.00 92.19 91 MET A O 1
ATOM 664 N N . PRO A 1 92 ? -6.247 7.113 -2.934 1.00 92.94 92 PRO A N 1
ATOM 665 C CA . PRO A 1 92 ? -7.355 7.289 -2.010 1.00 92.94 92 PRO A CA 1
ATOM 666 C C . PRO A 1 92 ? -7.454 6.092 -1.048 1.00 92.94 92 PRO A C 1
ATOM 668 O O . PRO A 1 92 ? -6.862 5.041 -1.300 1.00 92.94 92 PRO A O 1
ATOM 671 N N . PRO A 1 93 ? -8.203 6.218 0.062 1.00 94.00 93 PRO A N 1
ATOM 672 C CA . PRO A 1 93 ? -8.434 5.105 0.978 1.00 94.00 93 PRO A CA 1
ATOM 673 C C . PRO A 1 93 ? -8.985 3.876 0.235 1.00 94.00 93 PRO A C 1
ATOM 675 O O . PRO A 1 93 ? -10.135 3.873 -0.194 1.00 94.00 93 PRO A O 1
ATOM 678 N N . THR A 1 94 ? -8.154 2.844 0.096 1.00 91.88 94 THR A N 1
ATOM 679 C CA . THR A 1 94 ? -8.427 1.643 -0.703 1.00 91.88 94 THR A CA 1
ATOM 680 C C . THR A 1 94 ? -8.348 0.394 0.182 1.00 91.88 94 THR A C 1
ATOM 682 O O . THR A 1 94 ? -7.374 0.239 0.928 1.00 91.88 94 THR A O 1
ATOM 685 N N . PRO A 1 95 ? -9.348 -0.506 0.159 1.00 90.25 95 PRO A N 1
ATOM 686 C CA . PRO A 1 95 ? -9.290 -1.777 0.880 1.00 90.25 95 PRO A CA 1
ATOM 687 C C . PRO A 1 95 ? -8.081 -2.631 0.469 1.00 90.25 95 PRO A C 1
ATOM 689 O O . PRO A 1 95 ? -7.821 -2.811 -0.717 1.00 90.25 95 PRO A O 1
ATOM 692 N N . LEU A 1 96 ? -7.374 -3.237 1.431 1.00 87.75 96 LEU A N 1
ATOM 693 C CA . LEU A 1 96 ? -6.163 -4.029 1.137 1.00 87.75 96 LEU A CA 1
ATOM 694 C C . LEU A 1 96 ? -6.391 -5.181 0.145 1.00 87.75 96 LEU A C 1
ATOM 696 O O . LEU A 1 96 ? -5.495 -5.503 -0.631 1.00 87.75 96 LEU A O 1
ATOM 700 N N . ARG A 1 97 ? -7.583 -5.787 0.139 1.00 84.06 97 ARG A N 1
ATOM 701 C CA . ARG A 1 97 ? -7.943 -6.860 -0.805 1.00 84.06 97 ARG A CA 1
ATOM 702 C C . ARG A 1 97 ? -7.959 -6.414 -2.271 1.00 84.06 97 ARG A C 1
ATOM 704 O O . ARG A 1 97 ? -7.883 -7.253 -3.154 1.00 84.06 97 ARG A O 1
ATOM 711 N N . GLU A 1 98 ? -8.121 -5.119 -2.534 1.00 83.69 98 GLU A N 1
ATOM 712 C CA . GLU A 1 98 ? -8.137 -4.577 -3.899 1.00 83.69 98 GLU A CA 1
ATOM 713 C C . GLU A 1 98 ? -6.704 -4.371 -4.411 1.00 83.69 98 GLU A C 1
ATOM 715 O O . GLU A 1 98 ? -6.444 -4.474 -5.605 1.00 83.69 98 GLU A O 1
ATOM 720 N N . LEU A 1 99 ? -5.744 -4.185 -3.498 1.00 81.12 99 LEU A N 1
ATOM 721 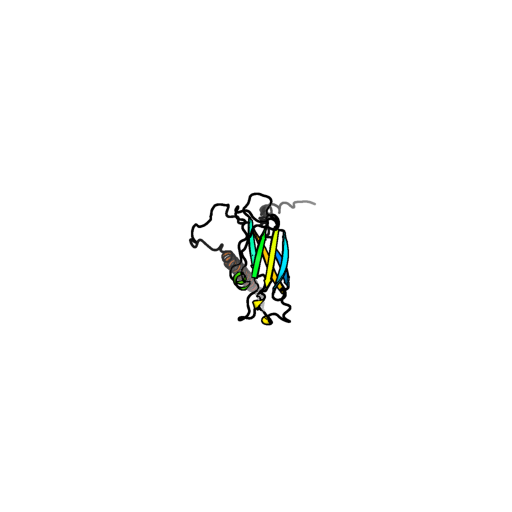C CA . LEU A 1 99 ? -4.326 -4.032 -3.826 1.00 81.12 99 LEU A CA 1
ATOM 722 C C . LEU A 1 99 ? -3.629 -5.351 -4.166 1.00 81.12 99 LEU A C 1
ATOM 724 O O . LEU A 1 99 ? -2.623 -5.336 -4.873 1.00 81.12 99 LEU A O 1
ATOM 728 N N . SER A 1 100 ? -4.140 -6.487 -3.683 1.00 70.81 100 SER A N 1
ATOM 729 C CA . SER A 1 100 ? -3.547 -7.802 -3.961 1.00 70.81 100 SER A CA 1
ATOM 730 C C . SER A 1 100 ? -3.726 -8.260 -5.411 1.00 70.81 100 SER A C 1
ATOM 732 O O . SER A 1 100 ? -2.982 -9.133 -5.851 1.00 70.81 100 SER A O 1
ATOM 734 N N . ALA A 1 101 ? -4.687 -7.693 -6.149 1.00 66.56 101 ALA A N 1
ATOM 735 C CA . ALA A 1 101 ? -5.029 -8.135 -7.499 1.00 66.56 101 ALA A CA 1
ATOM 736 C C . ALA A 1 101 ? -4.251 -7.404 -8.606 1.00 66.56 101 ALA A C 1
ATOM 738 O O . ALA A 1 101 ? -3.903 -8.019 -9.611 1.00 66.56 101 ALA A O 1
ATOM 739 N N . THR A 1 102 ? -3.988 -6.106 -8.439 1.00 70.19 102 THR A N 1
ATOM 740 C CA . THR A 1 102 ? -3.571 -5.236 -9.558 1.00 70.19 102 THR A CA 1
ATOM 741 C C . THR A 1 102 ? -2.419 -4.287 -9.242 1.00 70.19 102 THR A C 1
ATOM 743 O O . THR A 1 102 ? -1.852 -3.709 -10.165 1.00 70.19 102 THR A O 1
ATOM 746 N N . GLY A 1 103 ? -2.032 -4.132 -7.970 1.00 76.69 103 GLY A N 1
ATOM 747 C CA . GLY A 1 103 ? -1.146 -3.037 -7.572 1.00 76.69 103 GLY A CA 1
ATOM 748 C C . GLY A 1 103 ? -1.760 -1.661 -7.829 1.00 76.69 103 GLY A C 1
ATOM 749 O O . GLY A 1 103 ? -2.881 -1.540 -8.325 1.00 76.69 103 GLY A O 1
ATOM 750 N N . TYR A 1 104 ? -1.038 -0.613 -7.450 1.00 83.56 104 TYR A N 1
ATOM 751 C CA . TYR A 1 104 ? -1.475 0.764 -7.635 1.00 83.56 104 TYR A CA 1
ATOM 752 C C . TYR A 1 104 ? -0.317 1.645 -8.099 1.00 83.56 104 TYR A C 1
ATOM 754 O O . TYR A 1 104 ? 0.735 1.679 -7.455 1.00 83.56 104 TYR A O 1
ATOM 762 N N . ASP A 1 105 ? -0.524 2.362 -9.202 1.00 85.81 105 ASP A N 1
ATOM 763 C CA . ASP A 1 105 ? 0.451 3.300 -9.753 1.00 85.81 105 ASP A CA 1
ATOM 764 C C . ASP A 1 105 ? 0.440 4.607 -8.960 1.00 85.81 105 ASP A C 1
ATOM 766 O O . ASP A 1 105 ? -0.578 5.285 -8.829 1.00 85.81 105 ASP A O 1
ATOM 770 N N . LEU A 1 106 ? 1.598 4.973 -8.428 1.00 81.44 106 LEU A N 1
ATOM 771 C CA . LEU A 1 106 ? 1.818 6.215 -7.712 1.00 81.44 106 LEU A CA 1
ATOM 772 C C . LEU A 1 106 ? 2.279 7.288 -8.690 1.00 81.44 106 LEU A C 1
ATOM 774 O O . LEU A 1 106 ? 3.439 7.324 -9.104 1.00 81.44 106 LEU A O 1
ATOM 778 N N . ARG A 1 107 ? 1.365 8.195 -9.020 1.00 77.38 107 ARG A N 1
ATOM 779 C CA . ARG A 1 107 ? 1.674 9.446 -9.711 1.00 77.38 107 ARG A CA 1
ATOM 780 C C . ARG A 1 107 ? 1.055 10.602 -8.941 1.00 77.38 107 ARG A C 1
ATOM 782 O O . ARG A 1 107 ? -0.087 10.497 -8.496 1.00 77.38 107 ARG A O 1
ATOM 789 N N . ALA A 1 108 ? 1.814 11.680 -8.780 1.00 69.19 108 ALA A N 1
ATOM 790 C CA . ALA A 1 108 ? 1.265 12.952 -8.329 1.00 69.19 108 ALA A CA 1
ATOM 791 C C . ALA A 1 108 ? 0.395 13.576 -9.440 1.00 69.19 108 ALA A C 1
ATOM 793 O O . ALA A 1 108 ? 0.477 13.182 -10.608 1.00 69.19 108 ALA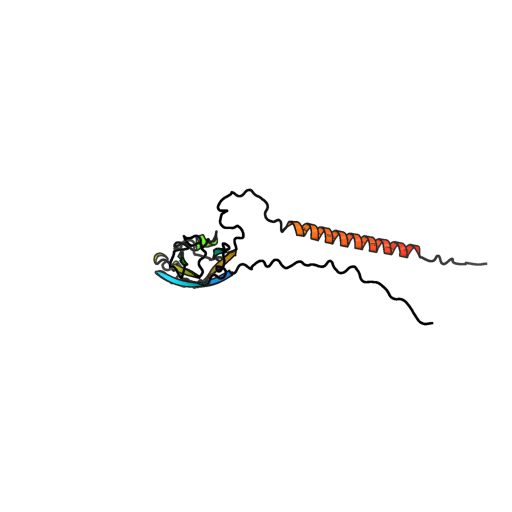 A O 1
ATOM 794 N N . ALA A 1 109 ? -0.455 14.546 -9.102 1.00 70.25 109 ALA A N 1
ATOM 795 C CA . ALA A 1 109 ? -1.367 15.200 -10.041 1.00 70.25 109 ALA A CA 1
ATOM 796 C C . ALA A 1 109 ? -0.634 16.004 -11.119 1.00 70.25 109 ALA A C 1
ATOM 798 O O . ALA A 1 109 ? -1.171 16.200 -12.208 1.00 70.25 109 ALA A O 1
ATOM 799 N N . ASP A 1 110 ? 0.592 16.446 -10.840 1.00 69.25 110 ASP A N 1
ATOM 800 C CA . ASP A 1 110 ? 1.484 17.064 -11.823 1.00 69.25 110 ASP A CA 1
ATOM 801 C C . ASP A 1 110 ? 2.174 16.038 -12.746 1.00 69.25 110 ASP A C 1
ATOM 803 O O . ASP A 1 110 ? 2.918 16.415 -13.651 1.00 69.25 110 ASP A O 1
ATOM 807 N N . GLY A 1 111 ? 1.906 14.743 -12.547 1.00 71.88 111 GLY A N 1
ATOM 808 C CA . GLY A 1 111 ? 2.496 13.632 -13.287 1.00 71.88 111 GLY A CA 1
ATOM 809 C C . GLY A 1 111 ? 3.888 13.232 -12.804 1.00 71.88 111 GLY A C 1
ATOM 810 O O . GLY A 1 111 ? 4.484 12.330 -13.392 1.00 71.88 111 GLY A O 1
ATOM 811 N N . SER A 1 112 ? 4.409 13.876 -11.756 1.00 75.81 112 SER A N 1
ATOM 812 C CA . SER A 1 112 ? 5.710 13.550 -11.183 1.00 75.81 112 SER A CA 1
ATOM 813 C C . SER A 1 112 ? 5.655 12.320 -10.273 1.00 75.81 112 SER A C 1
ATOM 815 O O . SER A 1 112 ? 4.593 11.855 -9.838 1.00 75.81 112 SER A O 1
ATOM 817 N N . VAL A 1 113 ? 6.838 11.775 -9.996 1.00 78.19 113 VAL A N 1
ATOM 818 C CA . VAL A 1 113 ? 7.018 10.693 -9.030 1.00 78.19 113 VAL A CA 1
ATOM 819 C C . VAL A 1 113 ? 7.301 11.295 -7.663 1.00 78.19 113 VAL A C 1
ATOM 821 O O . VAL A 1 113 ? 8.232 12.099 -7.549 1.00 78.19 113 VAL A O 1
ATOM 824 N N . PRO A 1 114 ? 6.572 10.884 -6.614 1.00 81.56 114 PRO A N 1
ATOM 825 C CA . PRO A 1 114 ? 6.872 11.320 -5.258 1.00 81.56 114 PRO A CA 1
ATOM 826 C C . PRO A 1 114 ? 8.276 10.863 -4.850 1.00 81.56 114 PRO A C 1
ATOM 828 O O . PRO A 1 114 ? 8.618 9.693 -4.995 1.00 81.56 114 PRO A O 1
ATOM 831 N N . SER A 1 115 ? 9.075 11.758 -4.267 1.00 84.50 115 SER A N 1
ATOM 832 C CA . SER A 1 115 ? 10.391 11.396 -3.703 1.00 84.50 115 SER A CA 1
ATOM 833 C C . SER A 1 115 ? 10.281 10.663 -2.362 1.00 84.50 115 SER A C 1
ATOM 835 O O . SER A 1 115 ? 11.233 10.040 -1.888 1.00 84.50 115 SER A O 1
ATOM 837 N N . ARG A 1 116 ? 9.114 10.745 -1.715 1.00 90.19 116 ARG A N 1
ATOM 838 C CA . ARG A 1 116 ? 8.798 10.017 -0.488 1.00 90.19 116 ARG A CA 1
ATOM 839 C C . ARG A 1 116 ? 7.305 9.750 -0.396 1.00 90.19 116 ARG A C 1
ATOM 841 O O . ARG A 1 116 ? 6.490 10.661 -0.526 1.00 90.19 116 ARG A O 1
ATOM 848 N N . VAL A 1 117 ? 6.960 8.511 -0.078 1.00 91.75 117 VAL A N 1
ATOM 849 C CA . VAL A 1 117 ? 5.576 8.082 0.130 1.00 91.75 117 VAL A CA 1
ATOM 850 C C . VAL A 1 117 ? 5.332 7.884 1.611 1.00 91.75 117 VAL A C 1
ATOM 852 O O . VAL A 1 117 ? 6.091 7.193 2.289 1.00 91.75 117 VAL A O 1
ATOM 855 N N . ARG A 1 118 ? 4.243 8.468 2.106 1.00 95.50 118 ARG A N 1
ATOM 856 C CA . ARG A 1 118 ? 3.675 8.172 3.417 1.00 95.50 118 ARG A CA 1
ATOM 857 C C . ARG A 1 118 ? 2.470 7.264 3.232 1.00 95.50 118 ARG A C 1
ATOM 859 O O . ARG A 1 118 ? 1.512 7.634 2.554 1.00 95.50 118 ARG A O 1
ATOM 866 N N . GLY A 1 119 ? 2.515 6.092 3.853 1.00 95.50 119 GLY A N 1
ATOM 867 C CA . GLY A 1 119 ? 1.381 5.184 3.920 1.00 95.50 119 GLY A CA 1
ATOM 868 C C . GLY A 1 119 ? 0.673 5.264 5.261 1.00 95.50 119 GLY A C 1
ATOM 869 O O . GLY A 1 119 ? 1.305 5.385 6.309 1.00 95.50 119 GLY A O 1
ATOM 870 N N . GLU A 1 120 ? -0.650 5.172 5.228 1.00 97.06 120 GLU A N 1
ATOM 871 C CA . GLU A 1 120 ? -1.500 5.070 6.406 1.00 97.06 120 GLU A CA 1
ATOM 872 C C . GLU A 1 120 ? -2.408 3.856 6.274 1.00 97.06 120 GLU A C 1
ATOM 874 O O . GLU A 1 120 ? -3.306 3.817 5.431 1.00 97.06 120 GLU A O 1
ATOM 879 N N . LEU A 1 121 ? -2.169 2.864 7.126 1.00 95.31 121 LEU A N 1
ATOM 880 C CA . LEU A 1 121 ? -3.024 1.700 7.264 1.00 95.31 121 LEU A CA 1
ATOM 881 C C . LEU A 1 121 ? -4.008 1.961 8.399 1.00 95.31 121 LEU A C 1
ATOM 883 O O . LEU A 1 121 ? -3.603 2.259 9.520 1.00 95.31 121 LEU A O 1
ATOM 887 N N . SER A 1 122 ? -5.299 1.840 8.122 1.00 95.62 122 SER A N 1
ATOM 888 C CA . SER A 1 122 ? -6.365 2.061 9.097 1.00 95.62 122 SER A CA 1
ATOM 889 C C . SER A 1 122 ? -7.289 0.855 9.167 1.00 95.62 122 SER A C 1
ATOM 891 O O . SER A 1 122 ? -7.585 0.221 8.153 1.00 95.62 122 SER A O 1
ATOM 893 N N . LEU A 1 123 ? -7.754 0.535 10.374 1.00 93.31 123 LEU A N 1
ATOM 894 C CA . LEU A 1 123 ? -8.768 -0.492 10.579 1.00 93.31 123 LEU A CA 1
ATOM 895 C C . LEU A 1 123 ? -10.052 0.183 11.072 1.00 93.31 123 LEU A C 1
ATOM 897 O O . LEU A 1 123 ? -10.048 0.760 12.163 1.00 93.31 123 LEU A O 1
ATOM 901 N N . PRO A 1 124 ? -11.162 0.151 10.312 1.00 92.69 124 PRO A N 1
ATOM 902 C CA . PRO A 1 124 ? -12.393 0.808 10.734 1.00 92.69 124 PRO A CA 1
ATOM 903 C C . PRO A 1 124 ? -12.903 0.270 12.073 1.00 92.69 124 PRO A C 1
ATOM 905 O O . PRO A 1 124 ? -12.828 -0.926 12.342 1.00 92.69 124 PRO A O 1
ATOM 908 N N . ARG A 1 125 ? -13.512 1.128 12.905 1.00 91.94 125 ARG A N 1
ATOM 909 C CA . ARG A 1 125 ? -14.100 0.700 14.193 1.00 91.94 125 ARG A CA 1
ATOM 910 C C . ARG A 1 125 ? -15.143 -0.416 14.019 1.00 91.94 125 ARG A C 1
ATOM 912 O O . ARG A 1 125 ? -15.267 -1.276 14.885 1.00 91.94 125 ARG A O 1
ATOM 919 N N . ALA A 1 126 ? -15.851 -0.422 12.888 1.00 91.31 126 ALA A N 1
ATOM 920 C CA . ALA A 1 126 ? -16.833 -1.447 12.533 1.00 91.31 126 ALA A CA 1
ATOM 921 C C . ALA A 1 126 ? -16.233 -2.858 12.373 1.00 91.31 126 ALA A C 1
ATOM 923 O O . ALA A 1 126 ? -16.976 -3.831 12.422 1.00 91.31 126 ALA A O 1
ATOM 924 N N . ALA A 1 127 ? -14.908 -2.987 12.236 1.00 88.44 127 ALA A N 1
ATOM 925 C CA . ALA A 1 127 ? -14.218 -4.275 12.217 1.00 88.44 127 ALA A CA 1
ATOM 926 C C . ALA A 1 127 ? -14.369 -5.057 13.535 1.00 88.44 127 ALA A C 1
ATOM 928 O O . ALA A 1 127 ? -14.261 -6.284 13.543 1.00 88.44 127 ALA A O 1
ATOM 929 N N . GLY A 1 128 ? -14.663 -4.357 14.639 1.00 85.62 128 GLY A N 1
ATOM 930 C CA . GLY A 1 128 ? -15.035 -4.964 15.914 1.00 85.62 128 GLY A CA 1
ATOM 931 C C . GLY A 1 128 ? -14.030 -6.009 16.400 1.00 85.62 128 GLY A C 1
ATOM 932 O O . GLY A 1 128 ? -12.818 -5.821 16.320 1.00 85.62 128 GLY A O 1
ATOM 933 N N . ASN A 1 129 ? -14.542 -7.131 16.904 1.00 85.06 129 ASN A N 1
ATOM 934 C CA . ASN A 1 129 ? -13.713 -8.185 17.488 1.00 85.06 129 ASN A CA 1
ATOM 935 C C . ASN A 1 129 ? -13.123 -9.150 16.448 1.00 85.06 129 ASN A C 1
ATOM 937 O O . ASN A 1 129 ? -12.340 -10.015 16.827 1.00 85.06 129 ASN A O 1
ATOM 941 N N . ALA A 1 130 ? -13.447 -9.010 15.156 1.00 83.44 130 ALA A N 1
ATOM 942 C CA . ALA A 1 130 ? -12.972 -9.929 14.114 1.00 83.44 130 ALA A CA 1
ATOM 943 C C . ALA A 1 130 ? -11.438 -9.942 13.975 1.00 83.44 130 ALA A C 1
ATOM 945 O O . ALA A 1 130 ? -10.863 -10.922 13.512 1.00 83.44 130 ALA A O 1
ATOM 946 N N . TYR A 1 131 ? -10.781 -8.867 14.420 1.00 81.12 131 TYR A N 1
ATOM 947 C CA . TYR A 1 131 ? -9.325 -8.714 14.414 1.00 81.12 131 TYR A CA 1
ATOM 948 C C . TYR A 1 131 ? -8.709 -8.753 15.822 1.00 81.12 131 TYR A C 1
ATOM 950 O O . TYR A 1 131 ? -7.503 -8.559 15.975 1.00 81.12 131 TYR A O 1
ATOM 958 N N . GLN A 1 132 ? -9.499 -8.995 16.876 1.00 78.00 132 GLN A N 1
ATOM 959 C CA . GLN A 1 132 ? -8.950 -9.104 18.229 1.00 78.00 132 GLN A CA 1
ATOM 960 C C . GLN A 1 132 ? -8.127 -10.387 18.374 1.00 78.00 132 GLN A C 1
ATOM 962 O O . GLN A 1 132 ? -8.595 -11.480 18.076 1.00 78.00 132 GLN A O 1
ATOM 967 N N . GLY A 1 133 ? -6.887 -10.242 18.849 1.00 77.12 133 GLY A N 1
ATOM 968 C CA . GLY A 1 133 ? -5.957 -11.359 19.051 1.00 77.12 133 GLY A CA 1
ATOM 969 C C . GLY A 1 133 ? -5.228 -11.820 17.787 1.00 77.12 133 GLY A C 1
ATOM 970 O O . GLY A 1 133 ? -4.362 -12.688 17.877 1.00 77.12 133 GLY A O 1
ATOM 971 N N . VAL A 1 134 ? -5.523 -11.227 16.628 1.00 73.75 134 VAL A N 1
ATOM 972 C CA . VAL A 1 134 ? -4.850 -11.554 15.373 1.00 73.75 134 VAL A CA 1
ATOM 973 C C . VAL A 1 134 ? -3.732 -10.539 15.126 1.00 73.75 134 VAL A C 1
ATOM 975 O O . VAL A 1 134 ? -3.937 -9.499 14.506 1.00 73.75 134 VAL A O 1
ATOM 978 N N . SER A 1 135 ? -2.529 -10.828 15.626 1.00 74.56 135 SER A N 1
ATOM 979 C CA . SER A 1 135 ? -1.326 -10.042 15.319 1.00 74.56 135 SER A CA 1
ATOM 980 C C . SER A 1 135 ? -0.844 -10.359 13.902 1.00 74.56 135 SER A C 1
ATOM 982 O O . SER A 1 135 ? 0.145 -11.070 13.731 1.00 74.56 135 SER A O 1
ATOM 984 N N . GLN A 1 136 ? -1.568 -9.897 12.879 1.00 82.94 136 GLN A N 1
ATOM 985 C CA . GLN A 1 136 ? -1.078 -10.012 11.507 1.00 82.94 136 GLN A CA 1
ATOM 986 C C . GLN A 1 136 ? -0.190 -8.815 11.152 1.00 82.94 136 GLN A C 1
ATOM 988 O O . GLN A 1 136 ? -0.468 -7.664 11.505 1.00 82.94 136 GLN A O 1
ATOM 993 N N . THR A 1 137 ? 0.873 -9.115 10.420 1.00 87.81 137 THR A N 1
ATOM 994 C CA . THR A 1 137 ? 1.740 -8.135 9.773 1.00 87.81 137 THR A CA 1
ATOM 995 C C . THR A 1 137 ? 1.513 -8.250 8.276 1.00 87.81 137 THR A C 1
ATOM 997 O O . THR A 1 137 ? 1.484 -9.358 7.738 1.00 87.81 137 THR A O 1
ATOM 1000 N N . VAL A 1 138 ? 1.351 -7.117 7.602 1.00 87.69 138 VAL A N 1
ATOM 1001 C CA . VAL A 1 138 ? 1.277 -7.045 6.145 1.00 87.69 138 VAL A CA 1
ATOM 1002 C C . VAL A 1 138 ? 2.610 -6.555 5.594 1.00 87.69 138 VAL A C 1
ATOM 1004 O O . VAL A 1 138 ? 3.190 -5.609 6.125 1.00 87.69 138 VAL A O 1
ATOM 1007 N N . THR A 1 139 ? 3.096 -7.197 4.532 1.00 90.19 139 THR A N 1
ATOM 1008 C CA . THR A 1 139 ? 4.256 -6.712 3.781 1.00 90.19 139 THR A CA 1
ATOM 1009 C C . THR A 1 139 ? 3.754 -5.958 2.561 1.00 90.19 139 THR A C 1
ATOM 1011 O O . THR A 1 139 ? 3.085 -6.530 1.701 1.00 90.19 139 THR A O 1
ATOM 1014 N N . LEU A 1 140 ? 4.063 -4.672 2.488 1.00 87.50 140 LEU A N 1
ATOM 1015 C CA . LEU A 1 140 ? 3.801 -3.821 1.335 1.00 87.50 140 LEU A CA 1
ATOM 1016 C C . LEU A 1 140 ? 5.101 -3.689 0.551 1.00 87.50 140 LEU A C 1
ATOM 1018 O O . LEU A 1 140 ? 6.125 -3.339 1.128 1.00 87.50 140 LEU A O 1
ATOM 1022 N N . ARG A 1 141 ? 5.061 -3.974 -0.747 1.00 88.06 141 ARG A N 1
ATOM 1023 C CA . ARG A 1 141 ? 6.195 -3.773 -1.642 1.00 88.06 141 ARG A CA 1
ATOM 1024 C C . ARG A 1 141 ? 5.979 -2.488 -2.418 1.00 88.06 141 ARG A C 1
ATOM 1026 O O . ARG A 1 141 ? 5.022 -2.376 -3.179 1.00 88.06 141 ARG A O 1
ATOM 1033 N N . VAL A 1 142 ? 6.868 -1.529 -2.226 1.00 85.75 142 VAL A N 1
ATOM 1034 C CA . VAL A 1 142 ? 6.945 -0.320 -3.046 1.00 85.75 142 VAL A CA 1
ATOM 1035 C C . VAL A 1 142 ? 8.068 -0.546 -4.044 1.00 85.75 142 VAL A C 1
ATOM 1037 O O . VAL A 1 142 ? 9.204 -0.758 -3.632 1.00 85.75 142 VAL A O 1
ATOM 1040 N N . SER A 1 143 ? 7.758 -0.560 -5.335 1.00 82.12 143 SER A N 1
ATOM 1041 C CA . SER A 1 143 ? 8.739 -0.750 -6.405 1.00 82.12 143 SER A CA 1
ATOM 1042 C C . SER A 1 143 ? 8.751 0.452 -7.332 1.00 82.12 143 SER A C 1
ATOM 1044 O O . SER A 1 143 ? 7.688 0.937 -7.722 1.00 82.12 143 SER A O 1
ATOM 1046 N N . THR A 1 144 ? 9.936 0.899 -7.722 1.00 75.31 144 THR A N 1
ATOM 1047 C CA . THR A 1 144 ? 10.109 1.837 -8.829 1.00 75.31 144 THR A CA 1
ATOM 1048 C C . THR A 1 144 ? 10.401 1.065 -10.101 1.00 75.31 144 THR A C 1
ATOM 1050 O O . THR A 1 144 ? 11.306 0.236 -10.156 1.00 75.31 144 THR A O 1
ATOM 1053 N N . GLU A 1 145 ? 9.611 1.317 -11.132 1.00 68.88 145 GLU A N 1
ATOM 1054 C CA . GLU A 1 145 ? 9.901 0.880 -12.488 1.00 68.88 145 GLU A CA 1
ATOM 1055 C C . GLU A 1 145 ? 10.311 2.119 -13.275 1.00 68.88 145 GLU A C 1
ATOM 1057 O O . GLU A 1 145 ? 9.619 3.133 -13.248 1.00 68.88 145 GLU A O 1
ATOM 1062 N N . ILE A 1 146 ? 11.460 2.083 -13.935 1.00 61.41 146 ILE A N 1
ATOM 1063 C CA . ILE A 1 146 ? 11.810 3.139 -14.882 1.00 61.41 146 ILE A CA 1
ATOM 1064 C C . ILE A 1 146 ? 11.013 2.818 -16.144 1.00 61.41 146 ILE A C 1
ATOM 1066 O O . ILE A 1 146 ? 11.258 1.795 -16.782 1.00 61.41 146 ILE A O 1
ATOM 1070 N N . ASP A 1 147 ? 9.998 3.631 -16.446 1.00 57.28 147 ASP A N 1
ATOM 1071 C CA . ASP A 1 147 ? 9.237 3.461 -17.677 1.00 57.28 147 ASP A CA 1
ATOM 1072 C C . ASP A 1 147 ? 10.078 4.037 -18.819 1.00 57.28 147 ASP A C 1
ATOM 1074 O O . ASP A 1 147 ? 10.085 5.241 -19.076 1.00 57.28 147 ASP A O 1
ATOM 1078 N N . ASP A 1 148 ? 10.816 3.161 -19.504 1.00 52.53 148 ASP A N 1
ATOM 1079 C CA . ASP A 1 148 ? 11.579 3.515 -20.707 1.00 52.53 148 ASP A CA 1
ATOM 1080 C C . ASP A 1 148 ? 10.658 4.030 -21.840 1.00 52.53 148 ASP A C 1
ATOM 1082 O O . ASP A 1 148 ? 11.130 4.555 -22.856 1.00 52.53 148 ASP A O 1
ATOM 1086 N N . ARG A 1 149 ? 9.325 3.915 -21.700 1.00 50.84 149 ARG A N 1
ATOM 1087 C CA . ARG A 1 149 ? 8.355 4.540 -22.604 1.00 50.84 149 ARG A CA 1
ATOM 1088 C C . ARG A 1 149 ? 8.168 5.993 -22.177 1.00 50.84 149 ARG A C 1
ATOM 1090 O O . ARG A 1 149 ? 7.398 6.314 -21.279 1.00 50.84 149 ARG A O 1
ATOM 1097 N N . GLY A 1 150 ? 8.892 6.889 -22.843 1.00 46.03 150 GLY A N 1
ATOM 1098 C CA . GLY A 1 150 ? 8.876 8.322 -22.550 1.00 46.03 150 GLY A CA 1
ATOM 1099 C C . GLY A 1 150 ? 7.471 8.952 -22.398 1.00 46.03 150 GLY A C 1
ATOM 1100 O O . GLY A 1 150 ? 6.468 8.426 -22.892 1.00 46.03 150 GLY A O 1
ATOM 1101 N N . PRO A 1 151 ? 7.385 10.123 -21.738 1.00 44.03 151 PRO A N 1
ATOM 1102 C CA . PRO A 1 151 ? 6.125 10.777 -21.385 1.00 44.03 151 PRO A CA 1
ATOM 1103 C C . PRO A 1 151 ? 5.329 11.161 -22.643 1.00 44.03 151 PRO A C 1
ATOM 1105 O O . PRO A 1 151 ? 5.601 12.171 -23.286 1.00 44.03 151 PRO A O 1
ATOM 1108 N N . GLY A 1 152 ? 4.348 10.336 -23.021 1.00 50.78 152 GLY A N 1
ATOM 1109 C CA . GLY A 1 152 ? 3.514 10.576 -24.204 1.00 50.78 152 GLY A CA 1
ATOM 1110 C C . GLY A 1 152 ? 2.810 9.352 -24.791 1.00 50.78 152 GLY A C 1
ATOM 1111 O O . GLY A 1 152 ? 1.867 9.522 -25.557 1.00 50.78 152 GLY A O 1
ATOM 1112 N N . GLN A 1 153 ? 3.191 8.127 -24.417 1.00 48.00 153 GLN A N 1
ATOM 1113 C CA . GLN A 1 153 ? 2.491 6.903 -24.838 1.00 48.00 153 GLN A CA 1
ATOM 1114 C C . GLN A 1 153 ? 1.448 6.451 -23.808 1.00 48.00 153 GLN A C 1
ATOM 1116 O O . GLN A 1 153 ? 1.461 5.330 -23.314 1.00 48.00 153 GLN A O 1
ATOM 1121 N N . ALA A 1 154 ? 0.504 7.334 -23.485 1.00 47.22 154 ALA A N 1
ATOM 1122 C CA . ALA A 1 154 ? -0.735 6.917 -22.841 1.00 47.22 154 ALA A CA 1
ATOM 1123 C C . ALA A 1 154 ? -1.745 6.526 -23.935 1.00 47.22 154 ALA A C 1
ATOM 1125 O O . ALA A 1 154 ? -2.384 7.391 -24.528 1.00 47.22 154 ALA A O 1
ATOM 1126 N N . GLY A 1 155 ? -1.881 5.225 -24.209 1.00 47.69 155 GLY A N 1
ATOM 1127 C CA . GLY A 1 155 ? -3.080 4.680 -24.859 1.00 47.69 155 GLY A CA 1
ATOM 1128 C C . GLY A 1 155 ? -3.074 4.542 -26.385 1.00 47.69 155 GLY A C 1
ATOM 1129 O O . GLY A 1 155 ? -4.048 4.927 -27.027 1.00 47.69 155 GLY A O 1
ATOM 1130 N N . ALA A 1 156 ? -2.051 3.917 -26.971 1.00 42.38 156 ALA A N 1
ATOM 1131 C CA . ALA A 1 156 ? -2.268 3.144 -28.196 1.00 42.38 156 ALA A CA 1
ATOM 1132 C C . ALA A 1 156 ? -2.486 1.692 -27.761 1.00 42.38 156 ALA A C 1
ATOM 1134 O O . ALA A 1 156 ? -1.677 1.164 -27.001 1.00 42.38 156 ALA A O 1
ATOM 1135 N N . GLY A 1 157 ? -3.631 1.120 -28.133 1.00 41.34 157 GLY A N 1
ATOM 1136 C CA . GLY A 1 157 ? -4.064 -0.198 -27.685 1.00 41.34 157 GLY A CA 1
ATOM 1137 C C . GLY A 1 157 ? -3.004 -1.275 -27.888 1.00 41.34 157 GLY A C 1
ATOM 1138 O O . GLY A 1 157 ? -2.150 -1.160 -28.763 1.00 41.34 157 GLY A O 1
ATOM 1139 N N . GLU A 1 158 ? -3.102 -2.313 -27.061 1.00 45.91 158 GLU A N 1
ATOM 1140 C CA . GLU A 1 158 ? -2.513 -3.629 -27.286 1.00 45.91 158 GLU A CA 1
ATOM 1141 C C . GLU A 1 158 ? -2.846 -4.111 -28.708 1.00 45.91 158 GLU A C 1
ATOM 1143 O O . GLU A 1 158 ? -3.815 -4.830 -28.940 1.00 45.91 158 GLU A O 1
ATOM 1148 N N . GLU A 1 159 ? -2.044 -3.705 -29.688 1.00 44.19 159 GLU A N 1
ATOM 1149 C CA . GLU A 1 159 ? -1.658 -4.633 -30.729 1.00 44.19 159 GLU A CA 1
ATOM 1150 C C . GLU A 1 159 ? -0.654 -5.574 -30.072 1.00 44.19 159 GLU A C 1
ATOM 1152 O O . GLU A 1 159 ? 0.365 -5.162 -29.518 1.00 44.19 159 GLU A O 1
ATOM 1157 N N . ASP A 1 160 ? -1.067 -6.834 -30.049 1.00 48.03 160 ASP A N 1
ATOM 1158 C CA . ASP A 1 160 ? -0.383 -8.055 -29.650 1.00 48.03 160 ASP A CA 1
ATOM 1159 C C . ASP A 1 160 ? 0.954 -8.219 -30.398 1.00 48.03 160 ASP A C 1
ATOM 1161 O O . ASP A 1 160 ? 1.135 -9.124 -31.208 1.00 48.03 160 ASP A O 1
ATOM 1165 N N . ASP A 1 161 ? 1.891 -7.300 -30.170 1.00 43.53 161 ASP A N 1
ATOM 1166 C CA . ASP A 1 161 ? 3.218 -7.313 -30.765 1.00 43.53 161 ASP A CA 1
ATOM 1167 C C . ASP A 1 161 ? 4.209 -7.816 -29.720 1.00 43.53 161 ASP A C 1
ATOM 1169 O O . ASP A 1 161 ? 4.906 -7.081 -29.021 1.00 43.53 161 ASP A O 1
ATOM 1173 N N . GLY A 1 162 ? 4.208 -9.143 -29.607 1.00 47.53 162 GLY A N 1
ATOM 1174 C CA . GLY A 1 162 ? 5.364 -9.923 -29.208 1.00 47.53 162 GLY A CA 1
ATOM 1175 C C . GLY A 1 162 ? 5.883 -9.603 -27.818 1.00 47.53 162 GLY A C 1
ATOM 1176 O O . GLY A 1 162 ? 6.883 -8.901 -27.665 1.00 47.53 162 GLY A O 1
ATOM 1177 N N . LEU A 1 163 ? 5.305 -10.276 -26.815 1.00 49.53 163 LEU A N 1
ATOM 1178 C CA . LEU A 1 163 ? 6.066 -10.749 -25.658 1.00 49.53 163 LEU A CA 1
ATOM 1179 C C . LEU A 1 163 ? 7.489 -11.053 -26.119 1.00 49.53 163 LEU A C 1
ATOM 1181 O O . LEU A 1 163 ? 7.694 -11.971 -26.919 1.00 49.53 163 LEU A O 1
ATOM 1185 N N . ALA A 1 164 ? 8.445 -10.246 -25.655 1.00 48.44 164 ALA A N 1
ATOM 1186 C CA . ALA A 1 164 ? 9.856 -10.452 -25.902 1.00 48.44 164 ALA A CA 1
ATOM 1187 C C . ALA A 1 164 ? 10.146 -11.920 -25.595 1.00 48.44 164 ALA A C 1
ATOM 1189 O O . ALA A 1 164 ? 10.105 -12.354 -24.442 1.00 48.44 164 ALA A O 1
ATOM 1190 N N . ALA A 1 165 ? 10.336 -12.695 -26.663 1.00 48.84 165 ALA A N 1
ATOM 1191 C CA . ALA A 1 165 ? 10.432 -14.139 -26.648 1.00 48.84 165 ALA A CA 1
ATOM 1192 C C . ALA A 1 165 ? 11.783 -14.551 -26.053 1.00 48.84 165 ALA A C 1
ATOM 1194 O O . ALA A 1 165 ? 12.636 -15.139 -26.713 1.00 48.84 165 ALA A O 1
ATOM 1195 N N . THR A 1 166 ? 11.980 -14.271 -24.768 1.00 50.03 166 THR A N 1
ATOM 1196 C CA . THR A 1 166 ? 13.079 -14.788 -23.951 1.00 50.03 166 THR A CA 1
ATOM 1197 C C . THR A 1 166 ? 12.998 -16.314 -23.812 1.00 50.03 166 THR A C 1
ATOM 1199 O O . THR A 1 166 ? 13.986 -16.955 -23.464 1.00 50.03 166 THR A O 1
ATOM 1202 N N . GLY A 1 167 ? 11.874 -16.931 -24.202 1.00 45.69 167 GLY A N 1
ATOM 1203 C CA . GLY A 1 167 ? 11.729 -18.380 -24.368 1.00 45.69 167 GLY A CA 1
ATOM 1204 C C . GLY A 1 167 ? 12.316 -18.960 -25.665 1.00 45.69 167 GLY A C 1
ATOM 1205 O O . GLY A 1 167 ? 12.559 -20.165 -25.732 1.00 45.69 167 GLY A O 1
ATOM 1206 N N . MET A 1 168 ? 12.598 -18.149 -26.693 1.00 48.66 168 MET A N 1
ATOM 1207 C CA . MET A 1 168 ? 13.011 -18.673 -28.007 1.00 48.66 168 MET A CA 1
ATOM 1208 C C . MET A 1 168 ? 14.500 -19.053 -28.081 1.00 48.66 168 MET A C 1
ATOM 1210 O O . MET A 1 168 ? 14.926 -19.733 -29.014 1.00 48.66 168 MET A O 1
ATOM 1214 N N . ASN A 1 169 ? 15.287 -18.695 -27.060 1.00 51.31 169 ASN A N 1
ATOM 1215 C CA . ASN A 1 169 ? 16.713 -19.022 -26.993 1.00 51.31 169 ASN A CA 1
ATOM 1216 C C . ASN A 1 169 ? 17.008 -20.385 -26.333 1.00 51.31 169 ASN A C 1
ATOM 1218 O O . ASN A 1 169 ? 18.089 -20.944 -26.519 1.00 51.31 169 ASN A O 1
ATOM 1222 N N . LEU A 1 170 ? 16.050 -20.969 -25.599 1.00 53.59 170 LEU A N 1
ATOM 1223 C CA . LEU A 1 170 ? 16.266 -22.257 -24.926 1.00 53.59 170 LEU A CA 1
ATOM 1224 C C . LEU A 1 170 ? 16.245 -23.434 -25.916 1.00 53.59 170 LEU A C 1
ATOM 1226 O O . LEU A 1 170 ? 17.056 -24.351 -25.805 1.00 53.59 170 LEU A O 1
ATOM 1230 N N . LEU A 1 171 ? 15.372 -23.394 -26.929 1.00 56.38 171 LEU A N 1
ATOM 1231 C CA . LEU A 1 171 ? 15.284 -24.452 -27.944 1.00 56.38 171 LEU A CA 1
ATOM 1232 C C . LEU A 1 171 ? 16.524 -24.506 -28.847 1.00 56.38 171 LEU A C 1
ATOM 1234 O O . LEU A 1 171 ? 16.985 -25.598 -29.181 1.00 56.38 171 LEU A O 1
ATOM 1238 N N . TRP A 1 172 ? 17.113 -23.354 -29.181 1.00 58.09 172 TRP A N 1
ATOM 1239 C CA . TRP A 1 172 ? 18.379 -23.303 -29.920 1.00 58.09 172 TRP A CA 1
ATOM 1240 C C . TRP A 1 172 ? 19.546 -23.866 -29.103 1.00 58.09 172 TRP A C 1
ATOM 1242 O O . TRP A 1 172 ? 20.346 -24.632 -29.639 1.00 58.09 172 TRP A O 1
ATOM 1252 N N . LEU A 1 173 ? 19.616 -23.570 -27.799 1.00 58.72 173 LEU A N 1
ATOM 1253 C CA . LEU A 1 173 ? 20.638 -24.132 -26.908 1.00 58.72 173 LEU A CA 1
ATOM 1254 C C . LEU A 1 173 ? 20.502 -25.655 -26.742 1.00 58.72 173 LEU A C 1
ATOM 1256 O O . LEU A 1 173 ? 21.507 -26.366 -26.783 1.00 58.72 173 LEU A O 1
ATOM 1260 N N . ILE A 1 174 ? 19.273 -26.172 -26.630 1.00 65.50 174 ILE A N 1
ATOM 1261 C CA . ILE A 1 174 ? 19.015 -27.621 -26.585 1.00 65.50 174 ILE A CA 1
ATOM 1262 C C . ILE A 1 174 ? 19.398 -28.281 -27.921 1.00 65.50 174 ILE A C 1
ATOM 1264 O O . ILE A 1 174 ? 20.053 -29.326 -27.927 1.00 65.50 174 ILE A O 1
ATOM 1268 N N . GLY A 1 175 ? 19.059 -27.655 -29.054 1.00 65.38 175 GLY A N 1
ATOM 1269 C CA . GLY A 1 175 ? 19.426 -28.142 -30.386 1.00 65.38 175 GLY A CA 1
ATOM 1270 C C . GLY A 1 175 ? 20.941 -28.203 -30.610 1.00 65.38 175 GLY A C 1
ATOM 1271 O O . GLY A 1 175 ? 21.457 -29.200 -31.121 1.00 65.38 175 GLY A O 1
ATOM 1272 N N . LEU A 1 176 ? 21.674 -27.180 -30.165 1.00 68.81 176 LEU A N 1
ATOM 1273 C CA . LEU A 1 176 ? 23.132 -27.112 -30.298 1.00 68.81 176 LEU A CA 1
ATOM 1274 C C . LEU A 1 176 ? 23.829 -28.151 -29.398 1.00 68.81 176 LEU A C 1
ATOM 1276 O O . LEU A 1 176 ? 24.771 -28.818 -29.834 1.00 68.81 176 LEU A O 1
ATOM 1280 N N . GLY A 1 177 ? 23.307 -28.375 -28.185 1.00 64.75 177 GLY A N 1
ATOM 1281 C CA . GLY A 1 177 ? 23.772 -29.439 -27.289 1.00 64.75 177 GLY A CA 1
ATOM 1282 C C . GLY A 1 177 ? 23.577 -30.846 -27.868 1.00 64.75 177 GLY A C 1
ATOM 1283 O O . GLY A 1 177 ? 24.503 -31.662 -27.848 1.00 64.75 177 GLY A O 1
ATOM 1284 N N . ALA A 1 178 ? 22.407 -31.126 -28.452 1.00 69.69 178 ALA A N 1
ATOM 1285 C CA . ALA A 1 178 ? 22.118 -32.419 -29.075 1.00 69.69 178 ALA A CA 1
ATOM 1286 C C . ALA A 1 178 ? 22.997 -32.687 -30.314 1.00 69.69 178 ALA A C 1
ATOM 1288 O O . ALA A 1 178 ? 23.479 -33.807 -30.503 1.00 69.69 178 ALA A O 1
ATOM 1289 N N . GLY A 1 179 ? 23.266 -31.655 -31.124 1.00 69.88 179 GLY A N 1
ATOM 1290 C CA . GLY A 1 179 ? 24.137 -31.758 -32.298 1.00 69.88 179 GLY A CA 1
ATOM 1291 C C . GLY A 1 179 ? 25.582 -32.134 -31.949 1.00 69.88 179 GLY A C 1
ATOM 1292 O O . GLY A 1 179 ? 26.164 -33.019 -32.581 1.00 69.88 179 GLY A O 1
ATOM 1293 N N . LEU A 1 180 ? 26.149 -31.525 -30.901 1.00 74.44 180 LEU A N 1
ATOM 1294 C CA . LEU A 1 180 ? 27.511 -31.830 -30.448 1.00 74.44 180 LEU A CA 1
ATOM 1295 C C . LEU A 1 180 ? 27.632 -33.245 -29.864 1.00 74.44 180 LEU A C 1
ATOM 1297 O O . LEU A 1 180 ? 28.615 -33.938 -30.138 1.00 74.44 180 LEU A O 1
ATOM 1301 N N . ALA A 1 181 ? 26.623 -33.711 -29.123 1.00 70.19 181 ALA A N 1
ATOM 1302 C CA . ALA A 1 181 ? 26.603 -35.074 -28.597 1.00 70.19 181 ALA A CA 1
ATOM 1303 C C . ALA A 1 181 ? 26.552 -36.125 -29.724 1.00 70.19 181 ALA A C 1
ATOM 1305 O O . ALA A 1 181 ? 27.321 -37.090 -29.709 1.00 70.19 181 ALA A O 1
ATOM 1306 N N . ALA A 1 182 ? 25.710 -35.915 -30.742 1.00 71.69 182 ALA A N 1
ATOM 1307 C CA . ALA A 1 182 ? 25.602 -36.822 -31.885 1.00 71.69 182 ALA A CA 1
ATOM 1308 C C . ALA A 1 182 ? 26.893 -36.866 -32.726 1.00 71.69 182 ALA A C 1
ATOM 1310 O O . ALA A 1 182 ? 27.361 -37.949 -33.091 1.00 71.69 182 ALA A O 1
ATOM 1311 N N . ALA A 1 183 ? 27.515 -35.708 -32.978 1.00 73.00 183 ALA A N 1
ATOM 1312 C CA . ALA A 1 183 ? 28.792 -35.626 -33.687 1.00 73.00 183 ALA A CA 1
ATOM 1313 C C . ALA A 1 183 ? 29.927 -36.336 -32.922 1.00 73.00 183 ALA A C 1
ATOM 1315 O O . ALA A 1 183 ? 30.721 -37.064 -33.524 1.00 73.00 183 ALA A O 1
ATOM 1316 N N . GLY A 1 184 ? 29.968 -36.196 -31.592 1.00 71.19 184 GLY A N 1
ATOM 1317 C CA . GLY A 1 184 ? 30.928 -36.897 -30.735 1.00 71.19 184 GLY A CA 1
ATOM 1318 C C . GLY A 1 184 ? 30.778 -38.422 -30.783 1.00 71.19 184 GLY A C 1
ATOM 1319 O O . GLY A 1 184 ? 31.774 -39.139 -30.908 1.00 71.19 184 GLY A O 1
ATOM 1320 N N . ILE A 1 185 ? 29.540 -38.932 -30.757 1.00 77.38 185 ILE A N 1
ATOM 1321 C CA . ILE A 1 185 ? 29.261 -40.376 -30.835 1.00 77.38 185 ILE A CA 1
ATOM 1322 C C . ILE A 1 185 ? 29.678 -40.947 -32.200 1.00 77.38 185 ILE A C 1
ATOM 1324 O O . ILE A 1 185 ? 30.307 -42.007 -32.253 1.00 77.38 185 ILE A O 1
ATOM 1328 N N . LEU A 1 186 ? 29.394 -40.243 -33.301 1.00 73.81 186 LEU A N 1
ATOM 1329 C CA . LEU A 1 186 ? 29.777 -40.683 -34.649 1.00 73.81 186 LEU A CA 1
ATOM 1330 C C . LEU A 1 186 ? 31.300 -40.725 -34.843 1.00 73.81 186 LEU A C 1
ATOM 1332 O O . LEU A 1 186 ? 31.820 -41.693 -35.404 1.00 73.81 186 LEU A O 1
ATOM 1336 N N . LEU A 1 187 ? 32.031 -39.732 -34.327 1.00 71.75 187 LEU A N 1
ATOM 1337 C CA . LEU A 1 187 ? 33.498 -39.726 -34.362 1.00 71.75 187 LEU A CA 1
ATOM 1338 C C . LEU A 1 187 ? 34.095 -40.869 -33.527 1.00 71.75 187 LEU A C 1
ATOM 1340 O O . LEU A 1 187 ? 35.001 -41.567 -33.991 1.00 71.75 187 LEU A O 1
ATOM 1344 N N . ALA A 1 188 ? 33.555 -41.122 -32.331 1.00 70.44 188 ALA A N 1
ATOM 1345 C CA . ALA A 1 188 ? 34.002 -42.222 -31.477 1.00 70.44 188 ALA A CA 1
ATOM 1346 C C . ALA A 1 188 ? 33.722 -43.605 -32.100 1.00 70.44 188 ALA A C 1
ATOM 1348 O O . ALA A 1 188 ? 34.561 -44.508 -32.021 1.00 70.44 188 ALA A O 1
ATOM 1349 N N . ALA A 1 189 ? 32.574 -43.775 -32.761 1.00 71.56 189 ALA A N 1
ATOM 1350 C CA . ALA A 1 189 ? 32.226 -45.008 -33.463 1.00 71.56 189 ALA A CA 1
ATOM 1351 C C . ALA A 1 189 ? 33.104 -45.237 -34.710 1.00 71.56 189 ALA A C 1
ATOM 1353 O O . ALA A 1 189 ? 33.562 -46.358 -34.949 1.00 71.56 189 ALA A O 1
ATOM 1354 N N . GLY A 1 190 ? 33.404 -44.178 -35.470 1.00 69.69 190 GLY A N 1
ATOM 1355 C CA . GLY A 1 190 ? 34.301 -44.237 -36.628 1.00 69.69 190 GLY A CA 1
ATOM 1356 C C . GLY A 1 190 ? 35.746 -44.588 -36.256 1.00 69.69 190 GLY A C 1
ATOM 1357 O O . GLY A 1 190 ? 36.389 -45.384 -36.944 1.00 69.69 190 GLY A O 1
ATOM 1358 N N . ALA A 1 191 ? 36.243 -44.070 -35.128 1.00 68.88 191 ALA A N 1
ATOM 1359 C CA . ALA A 1 191 ? 37.588 -44.370 -34.637 1.00 68.88 191 ALA A CA 1
ATOM 1360 C C . ALA A 1 191 ? 37.761 -45.842 -34.215 1.00 68.88 191 ALA A C 1
ATOM 1362 O O . ALA A 1 191 ? 38.835 -46.414 -34.406 1.00 68.88 191 ALA A O 1
ATOM 1363 N N . ARG A 1 192 ? 36.709 -46.489 -33.687 1.00 61.25 192 ARG A N 1
ATOM 1364 C CA . ARG A 1 192 ? 36.760 -47.914 -33.309 1.00 61.25 192 ARG A CA 1
ATOM 1365 C C . ARG A 1 192 ? 36.832 -48.849 -34.515 1.00 61.25 192 ARG A C 1
ATOM 1367 O O . ARG A 1 192 ? 37.542 -49.845 -34.439 1.00 61.25 192 ARG A O 1
ATOM 1374 N N . ARG A 1 193 ? 36.172 -48.522 -35.634 1.00 60.22 193 ARG A N 1
ATOM 1375 C CA . ARG A 1 193 ? 36.236 -49.360 -36.849 1.00 60.22 193 ARG A CA 1
ATOM 1376 C C . ARG A 1 193 ? 37.651 -49.450 -37.419 1.00 60.22 193 ARG A C 1
ATOM 1378 O O . ARG A 1 193 ? 38.097 -50.542 -37.738 1.00 60.22 193 ARG A O 1
ATOM 1385 N N . ARG A 1 194 ? 38.406 -48.347 -37.422 1.00 58.97 194 ARG A N 1
ATOM 1386 C CA . ARG A 1 194 ? 39.789 -48.340 -37.934 1.00 58.97 194 ARG A CA 1
ATOM 1387 C C . ARG A 1 194 ? 40.776 -49.174 -37.108 1.00 58.97 194 ARG A C 1
ATOM 1389 O O . ARG A 1 194 ? 41.816 -49.550 -37.633 1.00 58.97 194 ARG A O 1
ATOM 1396 N N . ARG A 1 195 ? 40.467 -49.475 -35.841 1.00 58.09 195 ARG A N 1
ATOM 1397 C CA . ARG A 1 195 ? 41.299 -50.354 -34.999 1.00 58.09 195 ARG A CA 1
ATOM 1398 C C . ARG A 1 195 ? 41.112 -51.841 -35.295 1.00 58.09 195 ARG A C 1
ATOM 1400 O O . ARG A 1 195 ? 42.029 -52.607 -35.030 1.00 58.09 195 ARG A O 1
ATOM 1407 N N . ASN A 1 196 ? 39.967 -52.248 -35.841 1.00 57.56 196 ASN A N 1
ATOM 1408 C CA . ASN A 1 196 ? 39.705 -53.662 -36.122 1.00 57.56 196 ASN A CA 1
ATOM 1409 C C . ASN A 1 196 ? 40.295 -54.121 -37.465 1.00 57.56 196 ASN A C 1
ATOM 1411 O O . ASN A 1 196 ? 40.582 -55.302 -37.618 1.00 57.56 196 ASN A O 1
ATOM 1415 N N . ASP A 1 197 ? 40.567 -53.194 -38.387 1.00 59.00 197 ASP A N 1
ATOM 1416 C CA . ASP A 1 197 ? 41.187 -53.502 -39.686 1.00 59.00 197 ASP A CA 1
ATOM 1417 C C . ASP A 1 197 ? 42.724 -53.610 -39.614 1.00 59.00 197 ASP A C 1
ATOM 1419 O O . ASP A 1 197 ? 43.389 -53.846 -40.617 1.00 59.00 197 ASP A O 1
ATOM 1423 N N . THR A 1 198 ? 43.310 -53.445 -38.424 1.00 58.56 198 THR A N 1
ATOM 1424 C CA . THR A 1 198 ? 44.753 -53.614 -38.166 1.00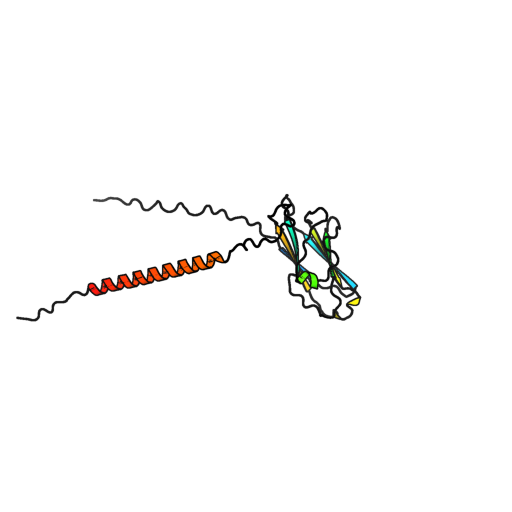 58.56 198 THR A CA 1
ATOM 1425 C C . THR A 1 198 ? 45.033 -54.825 -37.278 1.00 58.56 198 THR A C 1
ATOM 1427 O O . THR A 1 198 ? 45.944 -54.813 -36.455 1.00 58.56 198 THR A O 1
ATOM 1430 N N . ALA A 1 199 ? 44.256 -55.898 -37.437 1.00 59.66 199 ALA A N 1
ATOM 1431 C CA . ALA A 1 199 ? 44.662 -57.200 -36.929 1.00 59.66 199 ALA A CA 1
ATOM 1432 C C . ALA A 1 199 ? 45.772 -57.753 -37.847 1.00 59.66 199 ALA A C 1
ATOM 1434 O O . ALA A 1 199 ? 45.508 -57.991 -39.028 1.00 59.66 199 ALA A O 1
ATOM 1435 N N . PRO A 1 200 ? 47.016 -57.932 -37.364 1.00 60.97 200 PRO A N 1
ATOM 1436 C CA . PRO A 1 200 ? 48.041 -58.599 -38.148 1.00 60.97 200 PRO A CA 1
ATOM 1437 C C . PRO A 1 200 ? 47.597 -60.045 -38.363 1.00 60.97 200 PRO A C 1
ATOM 1439 O O . PRO A 1 200 ? 47.403 -60.792 -37.406 1.00 60.97 200 PRO A O 1
ATOM 1442 N N . THR A 1 201 ? 47.431 -60.445 -39.620 1.00 62.12 201 THR A N 1
ATOM 1443 C CA . THR A 1 201 ? 47.394 -61.857 -39.990 1.00 62.12 201 THR A CA 1
ATOM 1444 C C . THR A 1 201 ? 48.753 -62.448 -39.633 1.00 62.12 201 THR A C 1
ATOM 1446 O O . THR A 1 201 ? 49.705 -62.362 -40.407 1.00 62.12 201 THR A O 1
ATOM 1449 N N . THR A 1 202 ? 48.872 -62.994 -38.425 1.00 61.12 202 THR A N 1
ATOM 1450 C CA . THR A 1 202 ? 49.908 -63.964 -38.082 1.00 61.12 202 THR A CA 1
ATOM 1451 C C . THR A 1 202 ? 49.677 -65.177 -38.966 1.00 61.12 202 THR A C 1
ATOM 1453 O O . THR A 1 202 ? 48.855 -66.037 -38.659 1.00 61.12 202 THR A O 1
ATOM 1456 N N . SER A 1 203 ? 50.355 -65.184 -40.111 1.00 63.28 203 SER A N 1
ATOM 1457 C CA . SER A 1 203 ? 50.503 -66.354 -40.958 1.00 63.28 203 SER A CA 1
ATOM 1458 C C . SER A 1 203 ? 51.223 -67.422 -40.145 1.00 63.28 203 SER A C 1
ATOM 1460 O O . SER A 1 203 ? 52.415 -67.326 -39.863 1.00 63.28 203 SER A O 1
ATOM 1462 N N . GLU A 1 204 ? 50.440 -68.401 -39.720 1.00 61.22 204 GLU A N 1
ATOM 1463 C CA . GLU A 1 204 ? 50.868 -69.679 -39.186 1.00 61.22 204 GLU A CA 1
ATOM 1464 C C . GLU A 1 204 ? 51.642 -70.413 -40.290 1.00 61.22 204 GLU A C 1
ATOM 1466 O O . GLU A 1 204 ? 51.072 -71.027 -41.191 1.00 61.22 204 GLU A O 1
ATOM 1471 N N . GLU A 1 205 ? 52.967 -70.266 -40.271 1.00 61.84 205 GLU A N 1
ATOM 1472 C CA . GLU A 1 205 ? 53.896 -71.000 -41.125 1.00 61.84 205 GLU A CA 1
ATOM 1473 C C . GLU A 1 205 ? 54.010 -72.438 -40.601 1.00 61.84 205 GLU A C 1
ATOM 1475 O O . GLU A 1 205 ? 54.923 -72.810 -39.864 1.00 61.84 205 GLU A O 1
ATOM 1480 N N . ALA A 1 206 ? 53.014 -73.251 -40.948 1.00 59.00 206 ALA A N 1
ATOM 1481 C CA . ALA A 1 206 ? 53.024 -74.689 -40.746 1.00 59.00 206 ALA A CA 1
ATOM 1482 C C . ALA A 1 206 ? 53.719 -75.387 -41.930 1.00 59.00 206 ALA A C 1
ATOM 1484 O O . ALA A 1 206 ? 53.085 -75.720 -42.925 1.00 59.00 206 ALA A O 1
ATOM 1485 N N . GLY A 1 207 ? 55.023 -75.628 -41.770 1.00 63.31 207 GLY A N 1
ATOM 1486 C CA . GLY A 1 207 ? 55.726 -76.853 -42.177 1.00 63.31 207 GLY A CA 1
ATOM 1487 C C . GLY A 1 207 ? 55.899 -77.181 -43.668 1.00 63.31 207 GLY A C 1
ATOM 1488 O O . GLY A 1 207 ? 54.943 -77.538 -44.351 1.00 63.31 207 GLY A O 1
ATOM 1489 N N . ARG A 1 208 ? 57.158 -77.306 -44.105 1.00 48.28 208 ARG A N 1
ATOM 1490 C CA . ARG A 1 208 ? 57.838 -78.592 -44.388 1.00 48.28 208 ARG A CA 1
ATOM 1491 C C . ARG A 1 208 ? 59.227 -78.378 -44.974 1.00 48.28 208 ARG A C 1
ATOM 1493 O O . ARG A 1 208 ? 59.370 -77.490 -45.836 1.00 48.28 208 ARG A O 1
#

Secondary structure (DSSP, 8-state):
----------SS-------------PPPEEEEEEEPPPTT-EEEEEEE-TT-SSSS-EEEEEEE-S-----TTSPPPEEEEEETTT--EEEEEEEHHHHHHH-EEE--TTSPPPSEEEEEEE--GGGGGGGTT---EEEEEEEEEE--S-TT-S-----------TTHHHHHHHHHHHHHHHHHHHHHHHHHHHHHTT----------

Foldseek 3Di:
DDDDDDDDDDDDPPPDDPPPPPPPPDKDKDKDKAWADDAPDKDKDKDFDPDLPDDFQKKKWKAFPDDDDDDPPFQFKWKWKAQPPPRHTQGDTHGNVVRHPDIGIGAGPVRGHRRMMMMMIHHHNRRPCVCPPPGDITIMMIIIDRPPPGDPPDDDDDPVPDDPPPVVVVVVVVVVVVVVVVVVVVVVVVVVVVVVVPDPPPPPPDDD

pLDDT: mean 70.76, std 17.29, range [41.0, 97.06]

Radius of gyration: 33.61 Å; chains: 1; bounding box: 91×96×63 Å

Sequence (208 aa):
MRSAIALTLTCLLMAWTLLTPSTAHAAESHDVQVTFPAPGHSTTWEVPIEGSSGSEASAARVLLGSALVLPDEAVQPVLRLTDANTGETLMPPTPLRELSATGYDLRAADGSVPSRVRGELSLPRAAGNAYQGVSQTVTLRVSTEIDDRGPGQAGAGEEDDGLAATGMNLLWLIGLGAGLAAAGILLAAGARRRRNDTAPTTSEEAGR

Organism: NCBI:txid110933